Protein 7XZQ (pdb70)

Structure (mmCIF, N/CA/C/O backbone):
data_7XZQ
#
_entry.id   7XZQ
#
_cell.length_a   53.290
_cell.length_b   152.840
_cell.length_c   98.960
_cell.angle_alpha   90.00
_cell.angle_beta   90.00
_cell.angle_gamma   90.00
#
_symmetry.space_group_name_H-M   'C 2 2 21'
#
loop_
_entity.id
_entity.type
_entity.pdbx_description
1 polymer 'TRAF2 and NCK-interacting protein kinase'
2 polymer 'thiopeptide TP1'
3 non-polymer 1,4-BUTANEDIOL
4 water water
#
loop_
_atom_site.group_PDB
_atom_site.id
_atom_site.type_symbol
_atom_site.label_atom_id
_atom_site.label_alt_id
_atom_site.label_comp_id
_atom_site.label_asym_id
_atom_site.label_entity_id
_atom_site.label_seq_id
_atom_site.pdbx_PDB_ins_code
_atom_site.Cartn_x
_atom_site.Cartn_y
_atom_site.Cartn_z
_atom_site.occupancy
_atom_site.B_iso_or_equiv
_atom_site.auth_seq_id
_atom_site.auth_comp_id
_atom_site.auth_asym_id
_atom_site.auth_atom_id
_atom_site.pdbx_PDB_model_num
ATOM 1 N N . ASP A 1 3 ? 4.628 36.745 3.321 1.00 74.75 11 ASP A N 1
ATOM 2 C CA . ASP A 1 3 ? 3.851 36.507 2.109 1.00 78.10 11 ASP A CA 1
ATOM 3 C C . ASP A 1 3 ? 3.905 35.036 1.660 1.00 73.53 11 ASP A C 1
ATOM 4 O O . ASP A 1 3 ? 4.749 34.655 0.847 1.00 73.72 11 ASP A O 1
ATOM 6 N N . GLU A 1 4 ? 2.988 34.222 2.177 1.00 79.98 12 GLU A N 1
ATOM 7 C CA . GLU A 1 4 ? 2.966 32.786 1.911 1.00 73.20 12 GLU A CA 1
ATOM 8 C C . GLU A 1 4 ? 2.152 32.471 0.662 1.00 71.85 12 GLU A C 1
ATOM 9 O O . GLU A 1 4 ? 1.036 32.974 0.497 1.00 72.98 12 GLU A O 1
ATOM 15 N N . ILE A 1 5 ? 2.697 31.597 -0.190 1.00 59.28 13 ILE A N 1
ATOM 16 C CA . ILE A 1 5 ? 2.006 31.214 -1.411 1.00 56.02 13 ILE A CA 1
ATOM 17 C C . ILE A 1 5 ? 0.681 30.511 -1.089 1.00 54.93 13 ILE A C 1
ATOM 18 O O . ILE A 1 5 ? 0.541 29.840 -0.059 1.00 55.33 13 ILE A O 1
ATOM 23 N N . ASP A 1 6 ? -0.313 30.710 -1.964 1.00 52.27 14 ASP A N 1
ATOM 24 C CA . ASP A 1 6 ? -1.647 30.098 -1.869 1.00 48.65 14 ASP A CA 1
ATOM 25 C C . ASP A 1 6 ? -1.827 29.281 -3.142 1.00 48.56 14 ASP A C 1
ATOM 26 O O . ASP A 1 6 ? -2.128 29.837 -4.202 1.00 47.76 14 ASP A O 1
ATOM 31 N N . LEU A 1 7 ? -1.656 27.963 -3.029 1.00 48.07 15 LEU A N 1
ATOM 32 C CA . LEU A 1 7 ? -1.666 27.097 -4.202 1.00 47.83 15 LEU A CA 1
ATOM 33 C C . LEU A 1 7 ? -2.944 27.226 -5.018 1.00 47.41 15 LEU A C 1
ATOM 34 O O . LEU A 1 7 ? -2.917 26.959 -6.224 1.00 45.76 15 LEU A O 1
ATOM 39 N N . SER A 1 8 ? -4.049 27.654 -4.399 1.00 48.21 16 SER A N 1
ATOM 40 C CA . SER A 1 8 ? -5.323 27.745 -5.112 1.00 48.56 16 SER A CA 1
ATOM 41 C C . SER A 1 8 ? -5.327 28.860 -6.148 1.00 50.64 16 SER A C 1
ATOM 42 O O . SER A 1 8 ? -6.167 28.846 -7.056 1.00 48.22 16 SER A O 1
ATOM 45 N N . ALA A 1 9 ? -4.432 29.837 -6.018 1.00 47.91 17 ALA A N 1
ATOM 46 C CA . ALA A 1 9 ? -4.391 30.954 -6.949 1.00 47.60 17 ALA A CA 1
ATOM 47 C C . ALA A 1 9 ? -3.498 30.687 -8.153 1.00 48.44 17 ALA A C 1
ATOM 48 O O . ALA A 1 9 ? -3.417 31.534 -9.046 1.00 48.98 17 ALA A O 1
ATOM 50 N N . LEU A 1 10 ? -2.826 29.543 -8.209 1.00 45.68 18 LEU A N 1
ATOM 51 C CA . LEU A 1 10 ? -1.963 29.274 -9.346 1.00 45.43 18 LEU A CA 1
ATOM 52 C C . LEU A 1 10 ? -2.791 28.886 -10.561 1.00 47.88 18 LEU A C 1
ATOM 53 O O . LEU A 1 10 ? -3.834 28.239 -10.452 1.00 48.80 18 LEU A O 1
ATOM 58 N N . ARG A 1 11 ? -2.308 29.279 -11.729 1.00 47.82 19 ARG A N 1
ATOM 59 C CA . ARG A 1 11 ? -3.056 29.131 -12.964 1.00 49.35 19 ARG A CA 1
ATOM 60 C C . ARG A 1 11 ? -2.449 28.040 -13.835 1.00 49.84 19 ARG A C 1
ATOM 61 O O . ARG A 1 11 ? -1.336 27.569 -13.595 1.00 43.33 19 ARG A O 1
ATOM 69 N N . ASP A 1 12 ? -3.223 27.624 -14.838 1.00 48.56 20 ASP A N 1
ATOM 70 C CA . ASP A 1 12 ? -2.706 26.726 -15.859 1.00 50.36 20 ASP A CA 1
ATOM 71 C C . ASP A 1 12 ? -1.625 27.438 -16.672 1.00 50.85 20 ASP A C 1
ATOM 72 O O . ASP A 1 12 ? -1.739 28.639 -16.942 1.00 51.34 20 ASP A O 1
ATOM 77 N N . PRO A 1 13 ? -0.565 26.744 -17.065 1.00 51.69 21 PRO A N 1
ATOM 78 C CA . PRO A 1 13 ? 0.506 27.405 -17.822 1.00 54.60 21 PRO A CA 1
ATOM 79 C C . PRO A 1 13 ? 0.272 27.406 -19.320 1.00 57.71 21 PRO A C 1
ATOM 80 O O . PRO A 1 13 ? 1.226 27.591 -20.083 1.00 62.50 21 PRO A O 1
ATOM 84 N N . ALA A 1 14 ? -0.980 27.193 -19.734 1.00 55.97 22 ALA A N 1
ATOM 85 C CA . ALA A 1 14 ? -1.381 26.976 -21.123 1.00 61.42 22 ALA A CA 1
ATOM 86 C C . ALA A 1 14 ? -0.465 27.673 -22.119 1.00 67.24 22 ALA A C 1
ATOM 87 O O . ALA A 1 14 ? 0.333 27.014 -22.800 1.00 72.61 22 ALA A O 1
ATOM 89 N N . GLY A 1 15 ? -0.516 29.002 -22.165 1.00 66.26 23 GLY A N 1
ATOM 90 C CA . GLY A 1 15 ? 0.256 29.723 -23.161 1.00 68.65 23 GLY A CA 1
ATOM 91 C C . GLY A 1 15 ? 1.559 30.410 -22.779 1.00 68.22 23 GLY A C 1
ATOM 92 O O . GLY A 1 15 ? 1.959 31.367 -23.446 1.00 66.85 23 GLY A O 1
ATOM 93 N N . ILE A 1 16 ? 2.260 29.938 -21.748 1.00 62.37 24 ILE A N 1
ATOM 94 C CA . ILE A 1 16 ? 3.353 30.688 -21.145 1.00 61.22 24 ILE A CA 1
ATOM 95 C C . ILE A 1 16 ? 4.679 29.945 -21.255 1.00 62.64 24 ILE A C 1
ATOM 96 O O . ILE A 1 16 ? 5.702 30.530 -21.627 1.00 62.80 24 ILE A O 1
ATOM 101 N N . PHE A 1 17 ? 4.682 28.652 -20.947 1.00 60.53 25 PHE A N 1
ATOM 102 C CA . PHE A 1 17 ? 5.862 27.822 -21.112 1.00 58.42 25 PHE A CA 1
ATOM 103 C C . PHE A 1 17 ? 5.490 26.584 -21.914 1.00 57.70 25 PHE A C 1
ATOM 104 O O . PHE A 1 17 ? 4.330 26.173 -21.946 1.00 62.09 25 PHE A O 1
ATOM 112 N N . GLU A 1 18 ? 6.493 26.004 -22.578 1.00 58.39 26 GLU A N 1
ATOM 113 C CA . GLU A 1 18 ? 6.377 24.723 -23.261 1.00 56.37 26 GLU A CA 1
ATOM 114 C C . GLU A 1 18 ? 7.560 23.847 -22.867 1.00 56.92 26 GLU A C 1
ATOM 115 O O . GLU A 1 18 ? 8.682 24.332 -22.687 1.00 51.00 26 GLU A O 1
ATOM 121 N N . LEU A 1 19 ? 7.298 22.556 -22.718 1.00 55.86 27 LEU A N 1
ATOM 122 C CA . LEU A 1 19 ? 8.354 21.613 -22.407 1.00 48.79 27 LEU A CA 1
ATOM 123 C C . LEU A 1 19 ? 9.133 21.292 -23.674 1.00 49.94 27 LEU A C 1
ATOM 124 O O . LEU A 1 19 ? 8.599 21.368 -24.785 1.00 51.77 27 LEU A O 1
ATOM 129 N N . VAL A 1 20 ? 10.408 20.938 -23.499 1.00 46.00 28 VAL A N 1
ATOM 130 C CA . VAL A 1 20 ? 11.319 20.751 -24.627 1.00 48.14 28 VAL A CA 1
ATOM 131 C C . VAL A 1 20 ? 11.978 19.373 -24.579 1.00 51.95 28 VAL A C 1
ATOM 132 O O . VAL A 1 20 ? 11.941 18.634 -25.571 1.00 55.50 28 VAL A O 1
ATOM 136 N N . GLU A 1 21 ? 12.597 19.015 -23.446 1.00 47.89 29 GLU A N 1
ATOM 137 C CA . GLU A 1 21 ? 13.064 17.645 -23.247 1.00 49.46 29 GLU A CA 1
ATOM 138 C C . GLU A 1 21 ? 13.102 17.320 -21.755 1.00 46.36 29 GLU A C 1
ATOM 139 O O . GLU A 1 21 ? 13.231 18.211 -20.908 1.00 43.84 29 GLU A O 1
ATOM 145 N N . LEU A 1 22 ? 12.968 16.030 -21.448 1.00 45.71 30 LEU A N 1
ATOM 146 C CA . LEU A 1 22 ? 13.015 15.545 -20.074 1.00 46.28 30 LEU A CA 1
ATOM 147 C C . LEU A 1 22 ? 14.463 15.322 -19.658 1.00 48.64 30 LEU A C 1
ATOM 148 O O . LEU A 1 22 ? 15.215 14.643 -20.362 1.00 51.43 30 LEU A O 1
ATOM 153 N N . VAL A 1 23 ? 14.858 15.898 -18.517 1.00 48.70 31 VAL A N 1
ATOM 154 C CA . VAL A 1 23 ? 16.273 15.968 -18.145 1.00 48.92 31 VAL A CA 1
ATOM 155 C C . VAL A 1 23 ? 16.542 15.369 -16.767 1.00 50.94 31 VAL A C 1
ATOM 156 O O . VAL A 1 23 ? 17.704 15.243 -16.355 1.00 57.24 31 VAL A O 1
ATOM 160 N N . GLY A 1 24 ? 15.491 14.990 -16.045 1.00 51.87 32 GLY A N 1
ATOM 161 C CA . GLY A 1 24 ? 15.670 14.376 -14.740 1.00 56.89 32 GLY A CA 1
ATOM 162 C C . GLY A 1 24 ? 14.414 13.698 -14.240 1.00 60.60 32 GLY A C 1
ATOM 163 O O . GLY A 1 24 ? 13.292 14.034 -14.639 1.00 56.49 32 GLY A O 1
ATOM 164 N N . ASN A 1 25 ? 14.614 12.739 -13.339 1.00 67.47 33 ASN A N 1
ATOM 165 C CA . ASN A 1 25 ? 13.513 11.929 -12.839 1.00 69.16 33 ASN A CA 1
ATOM 166 C C . ASN A 1 25 ? 13.933 11.257 -11.539 1.00 70.69 33 ASN A C 1
ATOM 167 O O . ASN A 1 25 ? 15.037 10.718 -11.441 1.00 75.50 33 ASN A O 1
ATOM 172 N N . GLY A 1 26 ? 13.039 11.287 -10.555 1.00 72.57 34 GLY A N 1
ATOM 173 C CA . GLY A 1 26 ? 13.258 10.669 -9.262 1.00 72.14 34 GLY A CA 1
ATOM 174 C C . GLY A 1 26 ? 11.937 10.539 -8.536 1.00 72.90 34 GLY A C 1
ATOM 175 O O . GLY A 1 26 ? 10.878 10.886 -9.062 1.00 71.32 34 GLY A O 1
ATOM 176 N N . THR A 1 27 ? 12.006 10.036 -7.301 1.00 73.61 35 THR A N 1
ATOM 177 C CA . THR A 1 27 ? 10.788 9.850 -6.516 1.00 75.42 35 THR A CA 1
ATOM 178 C C . THR A 1 27 ? 10.061 11.167 -6.216 1.00 73.19 35 THR A C 1
ATOM 179 O O . THR A 1 27 ? 8.933 11.132 -5.710 1.00 78.98 35 THR A O 1
ATOM 183 N N . TYR A 1 28 ? 10.657 12.313 -6.542 1.00 68.68 36 TYR A N 1
ATOM 184 C CA . TYR A 1 28 ? 10.043 13.624 -6.343 1.00 69.56 36 TYR A CA 1
ATOM 185 C C . TYR A 1 28 ? 9.130 14.040 -7.491 1.00 66.08 36 TYR A C 1
ATOM 186 O O . TYR A 1 28 ? 8.173 14.793 -7.273 1.00 63.13 36 TYR A O 1
ATOM 195 N N . GLY A 1 29 ? 9.425 13.595 -8.701 1.00 68.45 37 GLY A N 1
ATOM 196 C CA . GLY A 1 29 ? 8.755 14.038 -9.909 1.00 64.03 37 GLY A CA 1
ATOM 197 C C . GLY A 1 29 ? 9.726 14.047 -11.083 1.00 62.13 37 GLY A C 1
ATOM 198 O O . GLY A 1 29 ? 10.669 13.264 -11.127 1.00 61.91 37 GLY A O 1
ATOM 199 N N . GLN A 1 30 ? 9.466 14.941 -12.029 1.00 56.70 38 GLN A N 1
ATOM 200 C CA . GLN A 1 30 ? 10.284 15.088 -13.221 1.00 53.14 38 GLN A CA 1
ATOM 201 C C . GLN A 1 30 ? 10.842 16.500 -13.276 1.00 50.56 38 GLN A C 1
ATOM 202 O O . GLN A 1 30 ? 10.283 17.427 -12.681 1.00 43.71 38 GLN A O 1
ATOM 208 N N . VAL A 1 31 ? 11.971 16.647 -13.973 1.00 51.23 39 VAL A N 1
ATOM 209 C CA . VAL A 1 31 ? 12.525 17.949 -14.333 1.00 45.10 39 VAL A CA 1
ATOM 210 C C . VAL A 1 31 ? 12.639 18.002 -15.848 1.00 43.85 39 VAL A C 1
ATOM 211 O O . VAL A 1 31 ? 13.125 17.051 -16.471 1.00 46.75 39 VAL A O 1
ATOM 215 N N . TYR A 1 32 ? 12.193 19.113 -16.434 1.00 40.65 40 TYR A N 1
ATOM 216 C CA . TYR A 1 32 ? 12.201 19.324 -17.873 1.00 42.69 40 TYR A CA 1
ATOM 217 C C . TYR A 1 32 ? 13.021 20.554 -18.230 1.00 41.32 40 TYR A C 1
ATOM 218 O O . TYR A 1 32 ? 13.097 21.510 -17.460 1.00 36.75 40 TYR A O 1
ATOM 227 N N . LYS A 1 33 ? 13.615 20.519 -19.420 1.00 43.68 41 LYS A N 1
ATOM 228 C CA . LYS A 1 33 ? 14.071 21.732 -20.082 1.00 41.28 41 LYS A CA 1
ATOM 229 C C . LYS A 1 33 ? 12.872 22.401 -20.742 1.00 42.76 41 LYS A C 1
ATOM 230 O O . LYS A 1 33 ? 12.124 21.759 -21.486 1.00 41.76 41 LYS A O 1
ATOM 236 N N . GLY A 1 34 ? 12.676 23.685 -20.470 1.00 39.78 42 GLY A N 1
ATOM 237 C CA . GLY A 1 34 ? 11.550 24.393 -21.035 1.00 43.74 42 GLY A CA 1
ATOM 238 C C . GLY A 1 34 ? 11.961 25.748 -21.572 1.00 45.13 42 GLY A C 1
ATOM 239 O O . GLY A 1 34 ? 13.008 26.293 -21.221 1.00 42.64 42 GLY A O 1
ATOM 240 N N . ARG A 1 35 ? 11.104 26.285 -22.434 1.00 45.31 43 ARG A N 1
ATOM 241 C CA . ARG A 1 35 ? 11.286 27.614 -22.994 1.00 50.49 43 ARG A CA 1
ATOM 242 C C . ARG A 1 35 ? 9.997 28.413 -22.858 1.00 51.52 43 ARG A C 1
ATOM 243 O O . ARG A 1 35 ? 8.903 27.893 -23.096 1.00 52.14 43 ARG A O 1
ATOM 251 N N . HIS A 1 36 ? 10.133 29.676 -22.468 1.00 52.68 44 HIS A N 1
ATOM 252 C CA . HIS A 1 36 ? 9.006 30.591 -22.518 1.00 55.00 44 HIS A CA 1
ATOM 253 C C . HIS A 1 36 ? 8.548 30.757 -23.960 1.00 56.29 44 HIS A C 1
ATOM 254 O O . HIS A 1 36 ? 9.346 31.095 -24.838 1.00 52.65 44 HIS A O 1
ATOM 261 N N . VAL A 1 37 ? 7.261 30.509 -24.210 1.00 60.38 45 VAL A N 1
ATOM 262 C CA . VAL A 1 37 ? 6.783 30.495 -25.585 1.00 59.18 45 VAL A CA 1
ATOM 263 C C . VAL A 1 37 ? 6.820 31.881 -26.206 1.00 58.44 45 VAL A C 1
ATOM 264 O O . VAL A 1 37 ? 6.889 31.997 -27.432 1.00 59.46 45 VAL A O 1
ATOM 268 N N . LYS A 1 38 ? 6.793 32.943 -25.406 1.00 63.43 46 LYS A N 1
ATOM 269 C CA . LYS A 1 38 ? 6.742 34.282 -25.989 1.00 65.50 46 LYS A CA 1
ATOM 270 C C . LYS A 1 38 ? 8.129 34.875 -26.198 1.00 64.44 46 LYS A C 1
ATOM 271 O O . LYS A 1 38 ? 8.369 35.548 -27.203 1.00 63.37 46 LYS A O 1
ATOM 277 N N . THR A 1 39 ? 9.051 34.630 -25.271 1.00 60.74 47 THR A N 1
ATOM 278 C CA . THR A 1 39 ? 10.386 35.208 -25.327 1.00 58.97 47 THR A CA 1
ATOM 279 C C . THR A 1 39 ? 11.451 34.226 -25.772 1.00 55.69 47 THR A C 1
ATOM 280 O O . THR A 1 39 ? 12.519 34.655 -26.215 1.00 55.63 47 THR A O 1
ATOM 284 N N . GLY A 1 40 ? 11.202 32.929 -25.631 1.00 54.26 48 GLY A N 1
ATOM 285 C CA . GLY A 1 40 ? 12.191 31.928 -25.951 1.00 52.26 48 GLY A CA 1
ATOM 286 C C . GLY A 1 40 ? 13.207 31.635 -24.865 1.00 51.78 48 GLY A C 1
ATOM 287 O O . GLY A 1 40 ? 14.104 30.818 -25.094 1.00 50.01 48 GLY A O 1
ATOM 288 N N . GLN A 1 41 ? 13.095 32.248 -23.688 1.00 50.66 49 GLN A N 1
ATOM 289 C CA . GLN A 1 41 ? 14.118 32.063 -22.672 1.00 47.33 49 GLN A CA 1
ATOM 290 C C . GLN A 1 41 ? 14.002 30.695 -22.005 1.00 46.99 49 GLN A C 1
ATOM 291 O O . GLN A 1 41 ? 12.921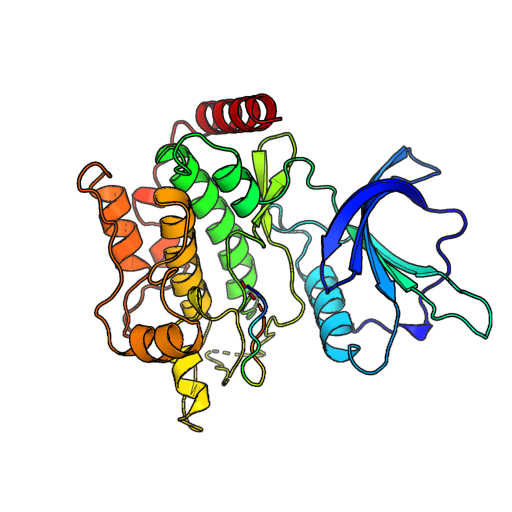 30.107 -21.881 1.00 46.45 49 GLN A O 1
ATOM 297 N N . LEU A 1 42 ? 15.150 30.209 -21.563 1.00 45.77 50 LEU A N 1
ATOM 298 C CA . LEU A 1 42 ? 15.349 28.840 -21.129 1.00 43.02 50 LEU A CA 1
ATOM 299 C C . LEU A 1 42 ? 15.042 28.703 -19.644 1.00 40.89 50 LEU A C 1
ATOM 300 O O . LEU A 1 42 ? 15.437 29.546 -18.835 1.00 38.63 50 LEU A O 1
ATOM 305 N N . ALA A 1 43 ? 14.340 27.636 -19.284 1.00 37.63 51 ALA A N 1
ATOM 306 C CA . ALA A 1 43 ? 14.048 27.380 -17.883 1.00 39.87 51 ALA A CA 1
ATOM 307 C C . ALA A 1 43 ? 14.051 25.879 -17.623 1.00 40.35 51 ALA A C 1
ATOM 308 O O . ALA A 1 43 ? 13.772 25.073 -18.518 1.00 35.96 51 ALA A O 1
ATOM 310 N N . ALA A 1 44 ? 14.376 25.511 -16.386 1.00 35.03 52 ALA A N 1
ATOM 311 C CA . ALA A 1 44 ? 14.033 24.189 -15.895 1.00 37.27 52 ALA A CA 1
ATOM 312 C C . ALA A 1 44 ? 12.660 24.226 -15.235 1.00 37.95 52 ALA A C 1
ATOM 313 O O . ALA A 1 44 ? 12.317 25.191 -14.548 1.00 36.83 52 ALA A O 1
ATOM 315 N N . ILE A 1 45 ? 11.885 23.163 -15.432 1.00 37.01 53 ILE A N 1
ATOM 316 C CA . ILE A 1 45 ? 10.519 23.072 -14.918 1.00 36.54 53 ILE A CA 1
ATOM 317 C C . ILE A 1 45 ? 10.380 21.755 -14.169 1.00 36.17 53 ILE A C 1
ATOM 318 O O . ILE A 1 45 ? 10.409 20.679 -14.781 1.00 37.77 53 ILE A O 1
ATOM 323 N N . LYS A 1 46 ? 10.223 21.836 -12.852 1.00 33.65 54 LYS A N 1
ATOM 324 C CA . LYS A 1 46 ? 10.008 20.664 -12.018 1.00 38.19 54 LYS A CA 1
ATOM 325 C C . LYS A 1 46 ? 8.510 20.392 -11.888 1.00 41.78 54 LYS A C 1
ATOM 326 O O . LYS A 1 46 ? 7.742 21.285 -11.514 1.00 40.60 54 LYS A O 1
ATOM 332 N N . VAL A 1 47 ? 8.099 19.163 -12.201 1.00 41.07 55 VAL A N 1
ATOM 333 C CA . VAL A 1 47 ? 6.690 18.781 -12.284 1.00 44.52 55 VAL A CA 1
ATOM 334 C C . VAL A 1 47 ? 6.408 17.737 -11.215 1.00 45.56 55 VAL A C 1
ATOM 335 O O . VAL A 1 47 ? 6.996 16.649 -11.238 1.00 48.46 55 VAL A O 1
ATOM 339 N N . MET A 1 48 ? 5.505 18.061 -10.290 1.00 43.16 56 MET A N 1
ATOM 340 C CA . MET A 1 48 ? 5.032 17.133 -9.266 1.00 48.94 56 MET A CA 1
ATOM 341 C C . MET A 1 48 ? 3.509 17.150 -9.234 1.00 45.53 56 MET A C 1
ATOM 342 O O . MET A 1 48 ? 2.902 18.205 -9.410 1.00 42.66 56 MET A O 1
ATOM 347 N N . ASP A 1 49 ? 2.872 16.002 -9.020 1.00 47.72 57 ASP A N 1
ATOM 348 C CA . ASP A 1 49 ? 1.424 16.110 -8.912 1.00 51.94 57 ASP A CA 1
ATOM 349 C C . ASP A 1 49 ? 1.039 16.528 -7.502 1.00 48.78 57 ASP A C 1
ATOM 350 O O . ASP A 1 49 ? 1.750 16.257 -6.531 1.00 46.93 57 ASP A O 1
ATOM 355 N N . VAL A 1 50 ? -0.090 17.230 -7.410 1.00 48.52 58 VAL A N 1
ATOM 356 C CA . VAL A 1 50 ? -0.494 17.893 -6.176 1.00 47.78 58 VAL A CA 1
ATOM 357 C C . VAL A 1 50 ? -1.107 16.878 -5.222 1.00 44.82 58 VAL A C 1
ATOM 358 O O . VAL A 1 50 ? -1.769 15.914 -5.635 1.00 44.66 58 VAL A O 1
ATOM 362 N N . THR A 1 51 ? -0.860 17.080 -3.931 1.00 43.66 59 THR A N 1
ATOM 363 C CA . THR A 1 51 ? -1.438 16.238 -2.897 1.00 44.64 59 THR A CA 1
ATOM 364 C C . THR A 1 51 ? -1.312 16.975 -1.571 1.00 46.48 59 THR A C 1
ATOM 365 O O . THR A 1 51 ? -0.281 17.602 -1.297 1.00 44.72 59 THR A O 1
ATOM 369 N N . GLY A 1 52 ? -2.380 16.926 -0.767 1.00 43.00 60 GLY A N 1
ATOM 370 C CA . GLY A 1 52 ? -2.298 17.458 0.581 1.00 46.45 60 GLY A CA 1
ATOM 371 C C . GLY A 1 52 ? -1.140 16.875 1.374 1.00 48.67 60 GLY A C 1
ATOM 372 O O . GLY A 1 52 ? -0.598 17.530 2.263 1.00 47.46 60 GLY A O 1
ATOM 373 N N . ASP A 1 53 ? -0.728 15.652 1.042 1.00 48.35 61 ASP A N 1
ATOM 374 C CA . ASP A 1 53 ? 0.248 14.939 1.853 1.00 48.45 61 ASP A CA 1
ATOM 375 C C . ASP A 1 53 ? 1.651 15.532 1.729 1.00 50.87 61 ASP A C 1
ATOM 376 O O . ASP A 1 53 ? 2.452 15.411 2.660 1.00 53.74 61 ASP A O 1
ATOM 381 N N . GLU A 1 54 ? 1.972 16.167 0.602 1.00 49.61 62 GLU A N 1
ATOM 382 C CA . GLU A 1 54 ? 3.263 16.824 0.411 1.00 50.68 62 GLU A CA 1
ATOM 383 C C . GLU A 1 54 ? 3.136 18.342 0.426 1.00 51.24 62 GLU A C 1
ATOM 384 O O . GLU A 1 54 ? 4.012 19.043 -0.098 1.00 46.86 62 GLU A O 1
ATOM 390 N N . GLU A 1 55 ? 2.066 18.866 1.027 1.00 47.06 63 GLU A N 1
ATOM 391 C CA . GLU A 1 55 ? 1.771 20.290 0.890 1.00 47.44 63 GLU A CA 1
ATOM 392 C C . GLU A 1 55 ? 2.745 21.160 1.680 1.00 47.87 63 GLU A C 1
ATOM 393 O O . GLU A 1 55 ? 3.160 22.219 1.195 1.00 44.93 63 GLU A O 1
ATOM 399 N N . GLU A 1 56 ? 3.096 20.754 2.907 1.00 46.43 64 GLU A N 1
ATOM 400 C CA . GLU A 1 56 ? 3.955 21.591 3.746 1.00 47.56 64 GLU A CA 1
ATOM 401 C C . GLU A 1 56 ? 5.325 21.808 3.123 1.00 48.93 64 GLU A C 1
ATOM 402 O O . GLU A 1 56 ? 5.858 22.923 3.160 1.00 49.09 64 GLU A O 1
ATOM 408 N N . GLU A 1 57 ? 5.926 20.759 2.558 1.00 46.59 65 GLU A N 1
ATOM 409 C CA . GLU A 1 57 ? 7.248 20.936 1.970 1.00 49.13 65 GLU A CA 1
ATOM 410 C C . GLU A 1 57 ? 7.178 21.796 0.714 1.00 46.30 65 GLU A C 1
ATOM 411 O O . GLU A 1 57 ? 8.086 22.594 0.449 1.00 40.93 65 GLU A O 1
ATOM 417 N N . ILE A 1 58 ? 6.114 21.634 -0.076 1.00 46.84 66 ILE A N 1
ATOM 418 C CA . ILE A 1 58 ? 5.941 22.431 -1.291 1.00 43.61 66 ILE A CA 1
ATOM 419 C C . ILE A 1 58 ? 5.915 23.914 -0.952 1.00 42.96 66 ILE A C 1
ATOM 420 O O . ILE A 1 58 ? 6.606 24.723 -1.577 1.00 41.41 66 ILE A O 1
ATOM 425 N N . LYS A 1 59 ? 5.102 24.293 0.037 1.00 42.40 67 LYS A N 1
ATOM 426 C CA . LYS A 1 59 ? 4.981 25.702 0.384 1.00 44.49 67 LYS A CA 1
ATOM 427 C C . LYS A 1 59 ? 6.296 26.246 0.925 1.00 44.46 67 LYS A C 1
ATOM 428 O O . LYS A 1 59 ? 6.677 27.380 0.620 1.00 41.37 67 LYS A O 1
ATOM 434 N N . GLN A 1 60 ? 6.995 25.453 1.739 1.00 43.33 68 GLN A N 1
ATOM 435 C CA . GLN A 1 60 ? 8.279 25.890 2.262 1.00 42.53 68 GLN A CA 1
ATOM 436 C C . GLN A 1 60 ? 9.283 26.093 1.132 1.00 42.33 68 GLN A C 1
ATOM 437 O O . GLN A 1 60 ? 10.044 27.070 1.138 1.00 39.56 68 GLN A O 1
ATOM 443 N N . GLU A 1 61 ? 9.272 25.212 0.127 1.00 41.38 69 GLU A N 1
ATOM 444 C CA . GLU A 1 61 ? 10.171 25.417 -1.005 1.00 42.35 69 GLU A CA 1
ATOM 445 C C . GLU A 1 61 ? 9.878 26.745 -1.690 1.00 40.48 69 GLU A C 1
ATOM 446 O O . GLU A 1 61 ? 10.781 27.559 -1.903 1.00 38.01 69 GLU A O 1
ATOM 452 N N . ILE A 1 62 ? 8.610 26.989 -2.021 1.00 39.44 70 ILE A N 1
ATOM 453 C CA . ILE A 1 62 ? 8.253 28.196 -2.759 1.00 40.89 70 ILE A CA 1
ATOM 454 C C . ILE A 1 62 ? 8.481 29.441 -1.911 1.00 38.74 70 ILE A C 1
ATOM 455 O O . ILE A 1 62 ? 9.020 30.441 -2.402 1.00 39.14 70 ILE A O 1
ATOM 460 N N . ASN A 1 63 ? 8.084 29.412 -0.631 1.00 34.33 71 ASN A N 1
ATOM 461 C CA . ASN A 1 63 ? 8.282 30.589 0.215 1.00 35.90 71 ASN A CA 1
ATOM 462 C C . ASN A 1 63 ? 9.772 30.906 0.400 1.00 41.80 71 ASN A C 1
ATOM 463 O O . ASN A 1 63 ? 10.178 32.073 0.345 1.00 42.08 71 ASN A O 1
ATOM 468 N N . MET A 1 64 ? 10.616 29.882 0.582 1.00 42.36 72 MET A N 1
ATOM 469 C CA . MET A 1 64 ? 12.053 30.134 0.679 1.00 40.29 72 MET A CA 1
ATOM 470 C C . MET A 1 64 ? 12.610 30.683 -0.629 1.00 38.13 72 MET A C 1
ATOM 471 O O . MET A 1 64 ? 13.423 31.614 -0.619 1.00 35.52 72 MET A O 1
ATOM 476 N N . LEU A 1 65 ? 12.190 30.126 -1.765 1.00 35.18 73 LEU A N 1
ATOM 477 C CA . LEU A 1 65 ? 12.738 30.583 -3.037 1.00 35.56 73 LEU A CA 1
ATOM 478 C C . LEU A 1 65 ? 12.367 32.035 -3.309 1.00 39.50 73 LEU A C 1
ATOM 479 O O . LEU A 1 65 ? 13.223 32.833 -3.717 1.00 35.31 73 LEU A O 1
ATOM 484 N N . LYS A 1 66 ? 11.088 32.395 -3.089 1.00 36.95 74 LYS A N 1
ATOM 485 C CA . LYS A 1 66 ? 10.643 33.766 -3.327 1.00 39.82 74 LYS A CA 1
ATOM 486 C C . LYS A 1 66 ? 11.455 34.758 -2.514 1.00 36.54 74 LYS A C 1
ATOM 487 O O . LYS A 1 66 ? 11.731 35.866 -2.975 1.00 38.18 74 LYS A O 1
ATOM 493 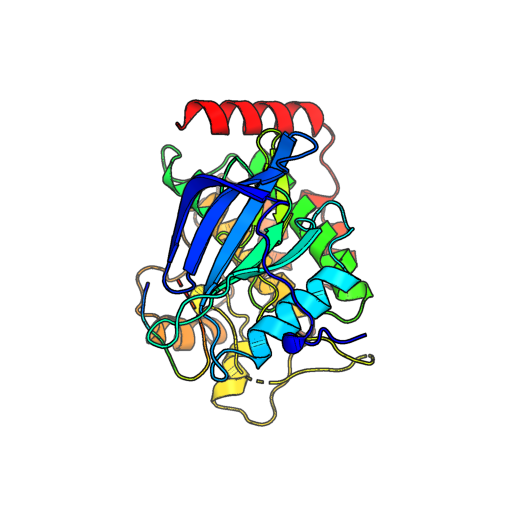N N . LYS A 1 67 ? 11.812 34.398 -1.286 1.00 39.13 75 LYS A N 1
ATOM 494 C CA . LYS A 1 67 ? 12.553 35.330 -0.446 1.00 40.02 75 LYS A CA 1
ATOM 495 C C . LYS A 1 67 ? 14.041 35.397 -0.807 1.00 39.78 75 LYS A C 1
ATOM 496 O O . LYS A 1 67 ? 14.650 36.467 -0.721 1.00 38.14 75 LYS A O 1
ATOM 502 N N . TYR A 1 68 ? 14.663 34.285 -1.204 1.00 36.94 76 TYR A N 1
ATOM 503 C CA . TYR A 1 68 ? 16.115 34.250 -1.191 1.00 37.52 76 TYR A CA 1
ATOM 504 C C . TYR A 1 68 ? 16.770 33.874 -2.508 1.00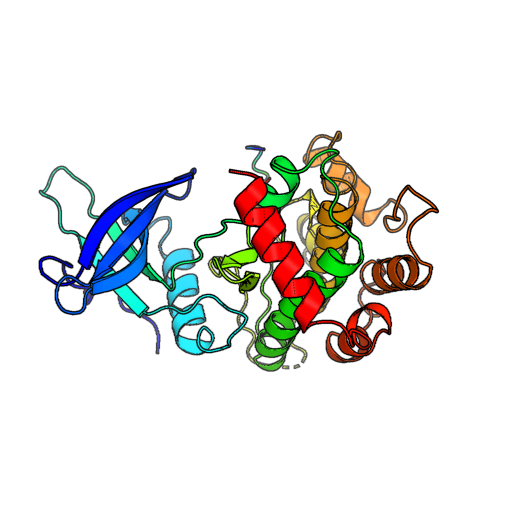 39.91 76 TYR A C 1
ATOM 505 O O . TYR A 1 68 ? 17.999 34.015 -2.621 1.00 37.94 76 TYR A O 1
ATOM 514 N N . SER A 1 69 ? 16.012 33.441 -3.512 1.00 34.01 77 SER A N 1
ATOM 515 C CA . SER A 1 69 ? 16.667 32.860 -4.673 1.00 34.39 77 SER A CA 1
ATOM 516 C C . SER A 1 69 ? 17.291 33.903 -5.587 1.00 35.19 77 SER A C 1
ATOM 517 O O . SER A 1 69 ? 17.902 33.525 -6.592 1.00 37.17 77 SER A O 1
ATOM 520 N N . HIS A 1 70 ? 17.192 35.191 -5.257 1.00 31.77 78 HIS A N 1
ATOM 521 C CA . HIS A 1 70 ? 17.840 36.199 -6.080 1.00 35.59 78 HIS A CA 1
ATOM 522 C C . HIS A 1 70 ? 19.359 36.209 -5.911 1.00 34.26 78 HIS A C 1
ATOM 523 O O . HIS A 1 70 ? 20.046 36.820 -6.731 1.00 37.46 78 HIS A O 1
ATOM 530 N N . HIS A 1 71 ? 19.902 35.553 -4.888 1.00 35.53 79 HIS A N 1
ATOM 531 C CA . HIS A 1 71 ? 21.355 35.433 -4.777 1.00 39.40 79 HIS A CA 1
ATOM 532 C C . HIS A 1 71 ? 21.923 34.621 -5.939 1.00 33.49 79 HIS A C 1
ATOM 533 O O . HIS A 1 71 ? 21.334 33.626 -6.382 1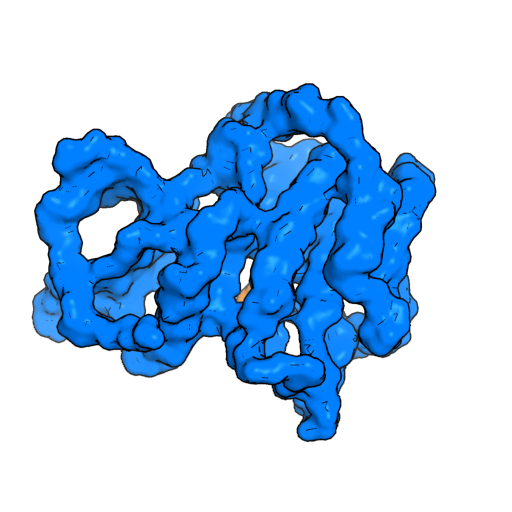.00 30.93 79 HIS A O 1
ATOM 540 N N . ARG A 1 72 ? 23.089 35.054 -6.424 1.00 36.28 80 ARG A N 1
ATOM 541 C CA . ARG A 1 72 ? 23.724 34.406 -7.572 1.00 38.16 80 ARG A CA 1
ATOM 542 C C . ARG A 1 72 ? 24.202 32.973 -7.294 1.00 34.90 80 ARG A C 1
ATOM 543 O O . ARG A 1 72 ? 24.427 32.221 -8.248 1.00 34.90 80 ARG A O 1
ATOM 551 N N . ASN A 1 73 ? 24.348 32.549 -6.038 1.00 31.69 81 ASN A N 1
ATOM 552 C CA . ASN A 1 73 ? 24.671 31.147 -5.782 1.00 33.45 81 ASN A CA 1
ATOM 553 C C . ASN A 1 73 ? 23.440 30.298 -5.397 1.00 33.30 81 ASN A C 1
ATOM 554 O O . ASN A 1 73 ? 23.594 29.197 -4.850 1.00 31.34 81 ASN A O 1
ATOM 559 N N . ILE A 1 74 ? 22.233 30.768 -5.702 1.00 32.09 82 ILE A N 1
ATOM 560 C CA . ILE A 1 74 ? 21.015 29.981 -5.541 1.00 33.33 82 ILE A CA 1
ATOM 561 C C . ILE A 1 74 ? 20.256 30.007 -6.858 1.00 34.92 82 ILE A C 1
ATOM 562 O O . ILE A 1 74 ? 20.037 31.082 -7.420 1.00 34.08 82 ILE A O 1
ATOM 567 N N . ALA A 1 75 ? 19.860 28.834 -7.358 1.00 30.63 83 ALA A N 1
ATOM 568 C CA . ALA A 1 75 ? 19.121 28.803 -8.615 1.00 32.59 83 ALA A CA 1
ATOM 569 C C . ALA A 1 75 ? 17.840 29.623 -8.484 1.00 33.36 83 ALA A C 1
ATOM 570 O O . ALA A 1 75 ? 17.090 29.465 -7.521 1.00 31.60 83 ALA A O 1
ATOM 572 N N . THR A 1 76 ? 17.591 30.500 -9.452 1.00 32.30 84 THR A N 1
ATOM 573 C CA . THR A 1 76 ? 16.534 31.492 -9.306 1.00 35.52 84 THR A CA 1
ATOM 574 C C . THR A 1 76 ? 15.160 30.897 -9.592 1.00 35.92 84 THR A C 1
ATOM 575 O O . THR A 1 76 ? 14.995 30.087 -10.509 1.00 35.66 84 THR A O 1
ATOM 579 N N . TYR A 1 77 ? 14.187 31.290 -8.769 1.00 36.80 85 TYR A N 1
ATOM 580 C CA . TYR A 1 77 ? 12.780 30.929 -8.931 1.00 38.52 85 TYR A CA 1
ATOM 581 C C . TYR A 1 77 ? 12.081 31.966 -9.799 1.00 40.77 85 TYR A C 1
ATOM 582 O O . TYR A 1 77 ? 12.161 33.167 -9.526 1.00 40.88 85 TYR A O 1
ATOM 591 N N . TYR A 1 78 ? 11.397 31.503 -10.840 1.00 40.68 86 TYR A N 1
ATOM 592 C CA . TYR A 1 78 ? 10.691 32.388 -11.753 1.00 40.51 86 TYR A CA 1
ATOM 593 C C . TYR A 1 78 ? 9.182 32.434 -11.511 1.00 44.23 86 TYR A C 1
ATOM 594 O O . TYR A 1 78 ? 8.562 33.461 -11.792 1.00 50.36 86 TYR A O 1
ATOM 603 N N . GLY A 1 79 ? 8.579 31.369 -10.998 1.00 42.29 87 GLY A N 1
ATOM 604 C CA . GLY A 1 79 ? 7.141 31.318 -10.829 1.00 42.35 87 GLY A CA 1
ATOM 605 C C . GLY A 1 79 ? 6.647 29.884 -10.797 1.00 43.67 87 GLY A C 1
ATOM 606 O O . GLY A 1 79 ? 7.420 28.925 -10.878 1.00 37.52 87 GLY A O 1
ATOM 607 N N . ALA A 1 80 ? 5.329 29.755 -10.668 1.00 37.52 88 ALA A N 1
ATOM 608 C CA . ALA A 1 80 ? 4.728 28.436 -10.521 1.00 42.35 88 ALA A CA 1
ATOM 609 C C . ALA A 1 80 ? 3.377 28.409 -11.211 1.00 41.39 88 ALA A C 1
ATOM 610 O O . ALA A 1 80 ? 2.732 29.442 -11.390 1.00 36.47 88 ALA A O 1
ATOM 612 N N . PHE A 1 81 ? 2.961 27.203 -11.595 1.00 41.81 89 PHE A N 1
ATOM 613 C CA . PHE A 1 81 ? 1.676 26.959 -12.242 1.00 41.89 89 PHE A CA 1
ATOM 614 C C . PHE A 1 81 ? 1.139 25.609 -11.788 1.00 42.69 89 PHE A C 1
ATOM 615 O O . PHE A 1 81 ? 1.847 24.802 -11.178 1.00 39.90 89 PHE A O 1
ATOM 623 N N . ILE A 1 82 ? -0.129 25.361 -12.096 1.00 42.13 90 ILE A N 1
ATOM 624 C CA . ILE A 1 82 ? -0.740 24.057 -11.874 1.00 44.09 90 ILE A CA 1
ATOM 625 C C . ILE A 1 82 ? -1.452 23.660 -13.155 1.00 43.17 90 ILE A C 1
ATOM 626 O O . ILE A 1 82 ? -2.410 24.325 -13.568 1.00 42.43 90 ILE A O 1
ATOM 631 N N . LYS A 1 83 ? -0.969 22.600 -13.795 1.00 39.57 91 LYS A N 1
ATOM 632 C CA . LYS A 1 83 ? -1.618 22.075 -14.982 1.00 45.30 91 LYS A CA 1
ATOM 633 C C . LYS A 1 83 ? -2.852 21.300 -14.552 1.00 48.46 91 LYS A C 1
ATOM 634 O O . LYS A 1 83 ? -2.764 20.404 -13.707 1.00 47.00 91 LYS A O 1
ATOM 640 N N . LYS A 1 84 ? -3.999 21.658 -15.126 1.00 48.33 92 LYS A N 1
ATOM 641 C CA . LYS A 1 84 ? -5.291 21.121 -14.717 1.00 50.98 92 LYS A CA 1
ATOM 642 C C . LYS A 1 84 ? -5.655 19.912 -15.565 1.00 51.27 92 LYS A C 1
ATOM 643 O O . LYS A 1 84 ? -5.745 20.009 -16.792 1.00 53.05 92 LYS A O 1
ATOM 649 N N . ASN A 1 85 ? -5.880 18.790 -14.917 1.00 51.94 93 ASN A N 1
ATOM 650 C CA . ASN A 1 85 ? -6.179 17.558 -15.615 1.00 56.52 93 ASN A CA 1
ATOM 651 C C . ASN A 1 85 ? -7.620 17.128 -15.339 1.00 55.38 93 ASN A C 1
ATOM 652 O O . ASN A 1 85 ? -8.265 17.653 -14.426 1.00 51.99 93 ASN A O 1
ATOM 657 N N . PRO A 1 86 ? -8.178 16.227 -16.147 1.00 61.23 94 PRO A N 1
ATOM 658 C CA . PRO A 1 86 ? -9.612 15.879 -16.016 1.00 55.67 94 PRO A CA 1
ATOM 659 C C . PRO A 1 86 ? -9.901 15.078 -14.757 1.00 57.27 94 PRO A C 1
ATOM 660 O O . PRO A 1 86 ? -8.974 14.561 -14.113 1.00 56.48 94 PRO A O 1
ATOM 664 N N . PRO A 1 87 ? -11.191 14.930 -14.396 1.00 57.57 95 PRO A N 1
ATOM 665 C CA . PRO A 1 87 ? -11.560 14.451 -13.046 1.00 58.13 95 PRO A CA 1
ATOM 666 C C . PRO A 1 87 ? -10.898 13.167 -12.568 1.00 65.33 95 PRO A C 1
ATOM 667 O O . PRO A 1 87 ? -10.640 13.049 -11.363 1.00 70.32 95 PRO A O 1
ATOM 671 N N . GLY A 1 88 ? -10.611 12.200 -13.438 1.00 68.96 96 GLY A N 1
ATOM 672 C CA . GLY A 1 88 ? -9.925 11.019 -12.929 1.00 70.41 96 GLY A CA 1
ATOM 673 C C . GLY A 1 88 ? -8.443 11.201 -12.637 1.00 74.03 96 GLY A C 1
ATOM 674 O O . GLY A 1 88 ? -7.833 10.303 -12.047 1.00 77.27 96 GLY A O 1
ATOM 675 N N . MET A 1 89 ? -7.853 12.333 -13.011 1.00 67.02 97 MET A N 1
ATOM 676 C CA . MET A 1 89 ? -6.407 12.468 -13.065 1.00 64.48 97 MET A CA 1
ATOM 677 C C . MET A 1 89 ? -5.919 13.609 -12.180 1.00 64.31 97 MET A C 1
ATOM 678 O O . MET A 1 89 ? -6.514 14.692 -12.163 1.00 65.81 97 MET A O 1
ATOM 683 N N . ASP A 1 90 ? -4.833 13.363 -11.447 1.00 57.83 98 ASP A N 1
ATOM 684 C CA . ASP A 1 90 ? -4.261 14.400 -10.597 1.00 58.75 98 ASP A CA 1
ATOM 685 C C . ASP A 1 90 ? -3.769 15.581 -11.427 1.00 58.58 98 ASP A C 1
ATOM 686 O O . ASP A 1 90 ? -3.291 15.425 -12.553 1.00 55.83 98 ASP A O 1
ATOM 691 N N . ASP A 1 91 ? -3.871 16.775 -10.845 1.00 55.12 99 ASP A N 1
ATOM 692 C CA . ASP A 1 91 ? -3.227 17.952 -11.397 1.00 49.84 99 ASP A CA 1
ATOM 693 C C . ASP A 1 91 ? -1.734 17.924 -11.064 1.00 51.21 99 ASP A C 1
ATOM 694 O O . ASP A 1 91 ? -1.275 17.150 -10.222 1.00 50.95 99 ASP A O 1
ATOM 699 N N . GLN A 1 92 ? -0.961 18.778 -11.734 1.00 47.97 100 GLN A N 1
ATOM 700 C CA . GLN A 1 92 ? 0.486 18.806 -11.529 1.00 47.04 100 GLN A CA 1
ATOM 701 C C . GLN A 1 92 ? 0.968 20.230 -11.305 1.00 41.81 100 GLN A C 1
ATOM 702 O O . GLN A 1 92 ? 0.599 21.143 -12.047 1.00 43.41 100 GLN A O 1
ATOM 708 N N . LEU A 1 93 ? 1.785 20.412 -10.277 1.00 38.91 101 LEU A N 1
ATOM 709 C CA . LEU A 1 93 ? 2.460 21.678 -10.057 1.00 42.91 101 LEU A CA 1
ATOM 710 C C . LEU A 1 93 ? 3.704 21.768 -10.929 1.00 41.31 101 LEU A C 1
ATOM 711 O O . LEU A 1 93 ? 4.472 20.806 -11.032 1.00 42.29 101 LEU A O 1
ATOM 716 N N . TRP A 1 94 ? 3.884 22.916 -11.582 1.00 39.61 102 TRP A N 1
ATOM 717 C CA . TRP A 1 94 ? 5.091 23.213 -12.346 1.00 38.10 102 TRP A CA 1
ATOM 718 C C . TRP A 1 94 ? 5.850 24.303 -11.615 1.00 39.86 102 TRP A C 1
ATOM 719 O O . TRP A 1 94 ? 5.308 25.390 -11.379 1.00 40.38 102 TRP A O 1
ATOM 730 N N . LEU A 1 95 ? 7.098 24.022 -11.289 1.00 37.34 103 LEU A N 1
ATOM 731 C CA . LEU A 1 95 ? 7.986 24.976 -10.646 1.00 41.09 103 LEU A CA 1
ATOM 732 C C . LEU A 1 95 ? 9.029 25.422 -11.665 1.00 38.49 103 LEU A C 1
ATOM 733 O O . LEU A 1 95 ? 9.829 24.604 -12.132 1.00 37.26 103 LEU A O 1
ATOM 738 N N . VAL A 1 96 ? 9.012 26.706 -12.011 1.00 33.78 104 VAL A N 1
ATOM 739 C CA . VAL A 1 96 ? 9.807 27.231 -13.112 1.00 39.18 104 VAL A CA 1
ATOM 740 C C . VAL A 1 96 ? 11.038 27.911 -12.526 1.00 39.34 104 VAL A C 1
ATOM 741 O O . VAL A 1 96 ? 10.914 28.849 -11.728 1.00 36.07 104 VAL A O 1
ATOM 745 N N . MET A 1 97 ? 12.222 27.423 -12.918 1.00 37.80 105 MET A N 1
ATOM 746 C CA . MET A 1 97 ? 13.500 27.779 -12.318 1.00 35.78 105 MET A CA 1
ATOM 747 C C . MET A 1 97 ? 14.536 28.103 -13.383 1.00 37.69 105 MET A C 1
ATOM 748 O O . MET A 1 97 ? 14.394 27.766 -14.564 1.00 36.90 105 MET A O 1
ATOM 753 N N . GLU A 1 98 ? 15.607 28.740 -12.919 1.00 36.67 106 GLU A N 1
ATOM 754 C CA . GLU A 1 98 ? 16.783 28.966 -13.747 1.00 39.04 106 GLU A CA 1
ATOM 755 C C . GLU A 1 98 ? 17.352 27.627 -14.200 1.00 38.39 106 GLU A C 1
ATOM 756 O O . GLU A 1 98 ? 17.501 26.706 -13.397 1.00 34.97 106 GLU A O 1
ATOM 762 N N . PHE A 1 99 ? 17.647 27.507 -15.492 1.00 38.12 107 PHE A N 1
ATOM 763 C CA . PHE A 1 99 ? 18.133 26.244 -16.031 1.00 38.33 107 PHE A CA 1
ATOM 764 C C . PHE A 1 99 ? 19.623 26.067 -15.721 1.00 39.15 107 PHE A C 1
ATOM 765 O O . PHE A 1 99 ? 20.440 26.944 -16.017 1.00 41.75 107 PHE A O 1
ATOM 773 N N . CYS A 1 100 ? 19.970 24.932 -15.106 1.00 39.70 108 CYS A N 1
ATOM 774 C CA . CYS A 1 100 ? 21.352 24.581 -14.751 1.00 38.53 108 CYS A CA 1
ATOM 775 C C . CYS A 1 100 ? 21.813 23.425 -15.644 1.00 38.08 108 CYS A C 1
ATOM 776 O O . CYS A 1 100 ? 21.700 22.253 -15.282 1.00 41.14 108 CYS A O 1
ATOM 779 N N . GLY A 1 101 ? 22.362 23.765 -16.809 1.00 36.90 109 GLY A N 1
ATOM 780 C CA . GLY A 1 101 ? 22.555 22.778 -17.860 1.00 40.28 109 GLY A CA 1
ATOM 781 C C . GLY A 1 101 ? 23.662 21.762 -17.625 1.00 39.73 109 GLY A C 1
ATOM 782 O O . GLY A 1 101 ? 23.684 20.728 -18.302 1.00 40.36 109 GLY A O 1
ATOM 783 N N . ALA A 1 102 ? 24.588 22.023 -16.703 1.00 38.98 110 ALA A N 1
ATOM 784 C CA . ALA A 1 102 ? 25.644 21.036 -16.483 1.00 39.51 110 ALA A CA 1
ATOM 785 C C . ALA A 1 102 ? 25.254 19.923 -15.503 1.00 38.55 110 ALA A C 1
ATOM 786 O O . ALA A 1 102 ? 26.015 18.962 -15.357 1.00 41.49 110 ALA A O 1
ATOM 788 N N . GLY A 1 103 ? 24.101 20.004 -14.836 1.00 39.16 111 GLY A N 1
ATOM 789 C CA . GLY A 1 103 ? 23.727 18.952 -13.899 1.00 33.51 111 GLY A CA 1
ATOM 790 C C . GLY A 1 103 ? 24.367 19.140 -12.534 1.00 36.55 111 GLY A C 1
ATOM 791 O O . GLY A 1 103 ? 24.890 20.215 -12.195 1.00 37.89 111 GLY A O 1
ATOM 792 N N . SER A 1 104 ? 24.341 18.071 -11.742 1.00 30.91 112 SER A N 1
ATOM 793 C CA . SER A 1 104 ? 24.771 18.140 -10.353 1.00 33.75 112 SER A CA 1
ATOM 794 C C . SER A 1 104 ? 26.276 17.844 -10.185 1.00 34.06 112 SER A C 1
ATOM 795 O O . SER A 1 104 ? 26.937 17.262 -11.051 1.00 31.74 112 SER A O 1
ATOM 798 N N . VAL A 1 105 ? 26.801 18.237 -9.021 1.00 30.70 113 VAL A N 1
ATOM 799 C CA . VAL A 1 105 ? 28.169 17.874 -8.653 1.00 31.53 113 VAL A CA 1
ATOM 800 C C . VAL A 1 105 ? 28.307 16.355 -8.518 1.00 33.66 113 VAL A C 1
ATOM 801 O O . VAL A 1 105 ? 29.308 15.768 -8.952 1.00 32.24 113 VAL A O 1
ATOM 805 N N . THR A 1 106 ? 27.303 15.691 -7.926 1.00 33.19 114 THR A N 1
ATOM 806 C CA . THR A 1 106 ? 27.301 14.228 -7.853 1.00 35.98 114 THR A CA 1
ATOM 807 C C . THR A 1 106 ? 27.483 13.617 -9.239 1.00 34.26 114 THR A C 1
ATOM 808 O O . THR A 1 106 ? 28.339 12.761 -9.438 1.00 36.51 114 THR A O 1
ATOM 812 N N . ASP A 1 107 ? 26.713 14.093 -10.220 1.00 37.90 115 ASP A N 1
ATOM 813 C CA . ASP A 1 107 ? 26.869 13.624 -11.595 1.00 38.89 115 ASP A CA 1
ATOM 814 C C . ASP A 1 107 ? 28.265 13.913 -12.139 1.00 38.95 115 ASP A C 1
ATOM 815 O O . ASP A 1 107 ? 28.846 13.078 -12.835 1.00 41.18 115 ASP A O 1
ATOM 820 N N . LEU A 1 108 ? 28.801 15.112 -11.879 1.00 35.88 116 LEU A N 1
ATOM 821 C CA . LEU A 1 108 ? 30.127 15.440 -12.395 1.00 36.88 116 LEU A CA 1
ATOM 822 C C . LEU A 1 108 ? 31.152 14.421 -11.928 1.00 37.81 116 LEU A C 1
ATOM 823 O O . LEU A 1 108 ? 31.985 13.951 -12.710 1.00 38.98 116 LEU A O 1
ATOM 828 N N . ILE A 1 109 ? 31.081 14.055 -10.652 1.00 37.46 117 ILE A N 1
ATOM 829 C CA . ILE A 1 109 ? 31.993 13.081 -10.075 1.00 39.17 117 ILE A CA 1
ATOM 830 C C . ILE A 1 109 ? 31.808 11.716 -10.723 1.00 41.39 117 ILE A C 1
ATOM 831 O O . ILE A 1 109 ? 32.787 11.038 -11.072 1.00 39.24 117 ILE A O 1
ATOM 836 N N . LYS A 1 110 ? 30.551 11.297 -10.904 1.00 40.94 118 LYS A N 1
ATOM 837 C CA . LYS A 1 110 ? 30.288 9.986 -11.494 1.00 42.03 118 LYS A CA 1
ATOM 838 C C . LYS A 1 110 ? 30.933 9.858 -12.863 1.00 40.65 118 LYS A C 1
ATOM 839 O O . LYS A 1 110 ? 31.434 8.789 -13.224 1.00 38.16 118 LYS A O 1
ATOM 845 N N . ASN A 1 111 ? 30.922 10.935 -13.641 1.00 40.93 119 ASN A N 1
ATOM 846 C CA . ASN A 1 111 ? 31.381 10.912 -15.024 1.00 45.41 119 ASN A CA 1
ATOM 847 C C . ASN A 1 111 ? 32.874 11.223 -15.183 1.00 42.94 119 ASN A C 1
ATOM 848 O O . ASN A 1 111 ? 33.341 11.362 -16.315 1.00 43.51 119 ASN A O 1
ATOM 853 N N . THR A 1 112 ? 33.627 11.306 -14.092 1.00 41.61 120 THR A N 1
ATOM 854 C CA . THR A 1 112 ? 35.041 11.646 -14.129 1.00 42.82 120 THR A CA 1
ATOM 855 C C . THR A 1 112 ? 35.899 10.414 -13.870 1.00 46.56 120 THR A C 1
ATOM 856 O O . THR A 1 112 ? 35.562 9.587 -13.020 1.00 46.03 120 THR A O 1
ATOM 860 N N . LYS A 1 113 ? 37.014 10.304 -14.605 1.00 46.53 121 LYS A N 1
ATOM 861 C CA . LYS A 1 113 ? 37.988 9.236 -14.394 1.00 50.11 121 LYS A CA 1
ATOM 862 C C . LYS A 1 113 ? 38.477 9.215 -12.947 1.00 51.00 121 LYS A C 1
ATOM 863 O O . LYS A 1 113 ? 39.031 10.205 -12.452 1.00 52.16 121 LYS A O 1
ATOM 869 N N . GLY A 1 114 ? 38.299 8.068 -12.282 1.00 51.18 122 GLY A N 1
ATOM 870 C CA . GLY A 1 114 ? 38.687 7.909 -10.893 1.00 50.31 122 GLY A CA 1
ATOM 871 C C . GLY A 1 114 ? 37.718 8.483 -9.879 1.00 47.51 122 GLY A C 1
ATOM 872 O O . GLY A 1 114 ? 37.895 8.244 -8.677 1.00 49.22 122 GLY A O 1
ATOM 873 N N . ASN A 1 115 ? 36.703 9.229 -10.326 1.00 48.13 123 ASN A N 1
ATOM 874 C CA . ASN A 1 115 ? 35.683 9.846 -9.459 1.00 49.00 123 ASN A CA 1
ATOM 875 C C . ASN A 1 115 ? 36.298 10.801 -8.431 1.00 48.44 123 ASN A C 1
ATOM 876 O O . ASN A 1 115 ? 35.989 10.761 -7.238 1.00 45.74 123 ASN A O 1
ATOM 881 N N . THR A 1 116 ? 37.155 11.695 -8.917 1.00 49.03 124 THR A N 1
ATOM 882 C CA . THR A 1 116 ? 37.892 12.609 -8.053 1.00 46.80 124 THR A CA 1
ATOM 883 C C . THR A 1 116 ? 38.127 13.897 -8.828 1.00 48.97 124 THR A C 1
ATOM 884 O O . THR A 1 116 ? 38.676 13.861 -9.935 1.00 52.78 124 THR A O 1
ATOM 888 N N . LEU A 1 117 ? 37.687 15.026 -8.272 1.00 37.81 125 LEU A N 1
ATOM 889 C CA . LEU A 1 117 ? 37.932 16.290 -8.937 1.00 36.95 125 LEU A CA 1
ATOM 890 C C . LEU A 1 117 ? 39.344 16.804 -8.613 1.00 38.56 125 LEU A C 1
ATOM 891 O O . LEU A 1 117 ? 39.972 16.385 -7.641 1.00 35.99 125 LEU A O 1
ATOM 896 N N . LYS A 1 118 ? 39.848 17.705 -9.460 1.00 38.90 126 LYS A N 1
ATOM 897 C CA . LYS A 1 118 ? 41.063 18.453 -9.136 1.00 40.10 126 LYS A CA 1
ATOM 898 C C . LYS A 1 118 ? 40.814 19.342 -7.919 1.00 38.66 126 LYS A C 1
ATOM 899 O O . LYS A 1 118 ? 39.737 19.935 -7.776 1.00 33.98 126 LYS A O 1
ATOM 905 N N . GLU A 1 119 ? 41.825 19.438 -7.047 1.00 35.73 127 GLU A N 1
ATOM 906 C CA . GLU A 1 119 ? 41.702 20.221 -5.813 1.00 36.94 127 GLU A CA 1
ATOM 907 C C . GLU A 1 119 ? 41.260 21.657 -6.086 1.00 35.54 127 GLU A C 1
ATOM 908 O O . GLU A 1 119 ? 40.420 22.203 -5.359 1.00 36.44 127 GLU A O 1
ATOM 914 N N . GLU A 1 120 ? 41.811 22.290 -7.122 1.00 33.64 128 GLU A N 1
ATOM 915 C CA . GLU A 1 120 ? 41.443 23.678 -7.381 1.00 35.86 128 GLU A CA 1
ATOM 916 C C . GLU A 1 120 ? 39.978 23.791 -7.808 1.00 36.73 128 GLU A C 1
ATOM 917 O O . GLU A 1 120 ? 39.321 24.788 -7.489 1.00 34.11 128 GLU A O 1
ATOM 923 N N . TRP A 1 121 ? 39.440 22.758 -8.472 1.00 35.21 129 TRP A N 1
ATOM 924 C CA . TRP A 1 121 ? 38.010 22.719 -8.759 1.00 36.69 129 TRP A CA 1
ATOM 925 C C . TRP A 1 121 ? 37.205 22.639 -7.473 1.00 32.64 129 TRP A C 1
ATOM 926 O O . TRP A 1 121 ? 36.185 23.321 -7.327 1.00 31.90 129 TRP A O 1
ATOM 937 N N . ILE A 1 122 ? 37.647 21.791 -6.539 1.00 32.08 130 ILE A N 1
ATOM 938 C CA . ILE A 1 122 ? 36.937 21.603 -5.279 1.00 32.75 130 ILE A CA 1
ATOM 939 C C . ILE A 1 122 ? 36.895 22.905 -4.499 1.00 33.91 130 ILE A C 1
ATOM 940 O O . ILE A 1 122 ? 35.859 23.274 -3.927 1.00 34.64 130 ILE A O 1
ATOM 945 N N . ALA A 1 123 ? 38.027 23.618 -4.457 1.00 31.29 131 ALA A N 1
ATOM 946 C CA . ALA A 1 123 ? 38.093 24.880 -3.733 1.00 34.58 131 ALA A CA 1
ATOM 947 C C . ALA A 1 123 ? 37.121 25.898 -4.320 1.00 30.82 131 ALA A C 1
ATOM 948 O O . ALA A 1 123 ? 36.428 26.601 -3.579 1.00 30.16 131 ALA A O 1
ATOM 950 N N . TYR A 1 124 ? 37.062 25.996 -5.646 1.00 29.77 132 TYR A N 1
ATOM 951 C CA . TYR A 1 124 ? 36.131 26.928 -6.272 1.00 32.96 132 TYR A CA 1
ATOM 952 C C . TYR A 1 124 ? 34.675 26.577 -5.919 1.00 32.54 132 TYR A C 1
ATOM 953 O O . TYR A 1 124 ? 33.915 27.429 -5.447 1.00 28.80 132 TYR A O 1
ATOM 962 N N . ILE A 1 125 ? 34.290 25.304 -6.075 1.00 32.51 133 ILE A N 1
ATOM 963 C CA . ILE A 1 125 ? 32.916 24.908 -5.774 1.00 30.12 133 ILE A CA 1
ATOM 964 C C . ILE A 1 125 ? 32.596 25.151 -4.305 1.00 31.00 133 ILE A C 1
ATOM 965 O O . ILE A 1 125 ? 31.520 25.673 -3.971 1.00 28.97 133 ILE A O 1
ATOM 970 N N . CYS A 1 126 ? 33.512 24.776 -3.404 1.00 29.50 134 CYS A N 1
ATOM 971 C CA . CYS A 1 126 ? 33.254 24.966 -1.981 1.00 28.31 134 CYS A CA 1
ATOM 972 C C . CYS A 1 126 ? 33.065 26.439 -1.655 1.00 32.44 134 CYS A C 1
ATOM 973 O O . CYS A 1 126 ? 32.220 26.790 -0.823 1.00 30.63 134 CYS A O 1
ATOM 976 N N . ARG A 1 127 ? 33.855 27.317 -2.292 1.00 29.14 135 ARG A N 1
ATOM 977 C CA . ARG A 1 127 ? 33.703 28.744 -2.036 1.00 31.78 135 ARG A CA 1
ATOM 978 C C . ARG A 1 127 ? 32.339 29.240 -2.492 1.00 32.30 135 ARG A C 1
ATOM 979 O O . ARG A 1 127 ? 31.718 30.077 -1.826 1.00 30.61 135 ARG A O 1
ATOM 987 N N . GLU A 1 128 ? 31.869 28.756 -3.639 1.00 31.36 136 GLU A N 1
ATOM 988 C CA . GLU A 1 128 ? 30.568 29.199 -4.116 1.00 35.34 136 GLU A CA 1
ATOM 989 C C . GLU A 1 128 ? 29.459 28.697 -3.197 1.00 32.13 136 GLU A C 1
ATOM 990 O O . GLU A 1 128 ? 28.538 29.450 -2.883 1.00 30.46 136 GLU A O 1
ATOM 996 N N . ILE A 1 129 ? 29.561 27.455 -2.707 1.00 29.16 137 ILE A N 1
ATOM 997 C CA . ILE A 1 129 ? 28.561 26.946 -1.774 1.00 32.86 137 ILE A CA 1
ATOM 998 C C . ILE A 1 129 ? 28.524 27.803 -0.516 1.00 33.98 137 ILE A C 1
ATOM 999 O O . ILE A 1 129 ? 27.441 28.154 -0.016 1.00 31.13 137 ILE A O 1
ATOM 1004 N N . LEU A 1 130 ? 29.696 28.147 0.015 1.00 30.64 138 LEU A N 1
ATOM 1005 C CA . LEU A 1 130 ? 29.766 28.939 1.242 1.00 36.22 138 LEU A CA 1
ATOM 1006 C C . LEU A 1 130 ? 29.149 30.324 1.061 1.00 35.82 138 LEU A C 1
ATOM 1007 O O . LEU A 1 130 ? 28.528 30.857 1.989 1.00 36.05 138 LEU A O 1
ATOM 1012 N N . ARG A 1 131 ? 29.357 30.951 -0.103 1.00 33.13 139 ARG A N 1
ATOM 1013 C CA . ARG A 1 131 ? 28.697 32.225 -0.370 1.00 35.52 139 ARG A CA 1
ATOM 1014 C C . ARG A 1 131 ? 27.174 32.079 -0.275 1.00 35.48 139 ARG A C 1
ATOM 1015 O O . ARG A 1 131 ? 26.495 32.904 0.351 1.00 32.80 139 ARG A O 1
ATOM 1023 N N . GLY A 1 132 ? 26.622 31.024 -0.882 1.00 32.76 140 GLY A N 1
ATOM 1024 C CA . GLY A 1 132 ? 25.195 30.759 -0.731 1.00 33.57 140 GLY A CA 1
ATOM 1025 C C . GLY A 1 132 ? 24.792 30.548 0.716 1.00 34.35 140 GLY A C 1
ATOM 1026 O O . GLY A 1 132 ? 23.827 31.142 1.196 1.00 37.54 140 GLY A O 1
ATOM 1027 N N . LEU A 1 133 ? 25.543 29.717 1.443 1.00 33.08 141 LEU A N 1
ATOM 1028 C CA . LEU A 1 133 ? 25.245 29.492 2.857 1.00 35.02 141 LEU A CA 1
ATOM 1029 C C . LEU A 1 133 ? 25.329 30.782 3.651 1.00 37.42 141 LEU A C 1
ATOM 1030 O O . LEU A 1 133 ? 24.531 31.007 4.571 1.00 37.39 141 LEU A O 1
ATOM 1035 N N . SER A 1 134 ? 26.290 31.645 3.306 1.00 35.37 142 SER A N 1
ATOM 1036 C CA . SER A 1 134 ? 26.456 32.896 4.032 1.00 38.34 142 SER A CA 1
ATOM 1037 C C . SER A 1 134 ? 25.210 33.769 3.892 1.00 39.00 142 SER A C 1
ATOM 1038 O O . SER A 1 134 ? 24.682 34.280 4.883 1.00 36.16 142 SER A O 1
ATOM 1041 N N . HIS A 1 135 ? 24.736 33.951 2.657 1.00 37.24 143 HIS A N 1
ATOM 1042 C CA . HIS A 1 135 ? 23.458 34.615 2.405 1.00 40.12 143 HIS A CA 1
ATOM 1043 C C . HIS A 1 135 ? 22.343 34.014 3.263 1.00 39.78 143 HIS A C 1
ATOM 1044 O O . HIS A 1 135 ? 21.632 34.735 3.975 1.00 41.09 143 HIS A O 1
ATOM 1051 N N . LEU A 1 136 ? 22.200 32.686 3.234 1.00 37.42 144 LEU A N 1
ATOM 1052 C CA . LEU A 1 136 ? 21.117 32.039 3.972 1.00 41.18 144 LEU A CA 1
ATOM 1053 C C . LEU A 1 136 ? 21.282 32.222 5.475 1.00 40.69 144 LEU A C 1
ATOM 1054 O O . LEU A 1 136 ? 20.338 32.623 6.163 1.00 37.08 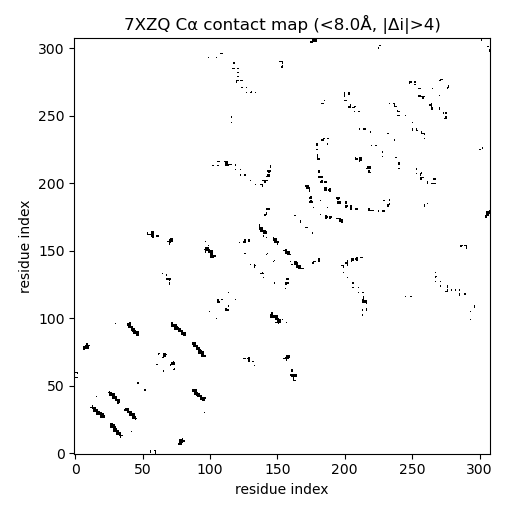144 LEU A O 1
ATOM 1059 N N . HIS A 1 137 ? 22.474 31.926 6.008 1.00 41.60 145 HIS A N 1
ATOM 1060 C CA . HIS A 1 137 ? 22.665 32.024 7.454 1.00 42.18 145 HIS A CA 1
ATOM 1061 C C . HIS A 1 137 ? 22.431 33.446 7.957 1.00 44.37 145 HIS A C 1
ATOM 1062 O O . HIS A 1 137 ? 21.847 33.643 9.032 1.00 45.58 145 HIS A O 1
ATOM 1069 N N . GLN A 1 138 ? 22.851 34.458 7.192 1.00 44.53 146 GLN A N 1
ATOM 1070 C CA . GLN A 1 138 ? 22.611 35.822 7.653 1.00 46.21 146 GLN A CA 1
ATOM 1071 C C . GLN A 1 138 ? 21.133 36.164 7.666 1.00 45.31 146 GLN A C 1
ATOM 1072 O O . GLN A 1 138 ? 20.746 37.135 8.322 1.00 49.00 146 GLN A O 1
ATOM 1078 N N . HIS A 1 139 ? 20.300 35.400 6.962 1.00 44.99 147 HIS A N 1
ATOM 1079 C CA . HIS A 1 139 ? 18.858 35.620 6.970 1.00 45.62 147 HIS A CA 1
ATOM 1080 C C . HIS A 1 139 ? 18.122 34.642 7.881 1.00 44.78 147 HIS A C 1
ATOM 1081 O O . HIS A 1 139 ? 16.908 34.472 7.739 1.00 46.71 147 HIS A O 1
ATOM 1088 N N . LYS A 1 140 ? 18.831 34.025 8.833 1.00 45.25 148 LYS A N 1
ATOM 1089 C CA . LYS A 1 140 ? 18.251 33.088 9.798 1.00 46.45 148 LYS A CA 1
ATOM 1090 C C . LYS A 1 140 ? 17.666 31.855 9.116 1.00 42.52 148 LYS A C 1
ATOM 1091 O O . LYS A 1 140 ? 16.682 31.280 9.578 1.00 44.19 148 LYS A O 1
ATOM 1097 N N . VAL A 1 141 ? 18.288 31.418 8.037 1.00 40.65 149 VAL A N 1
ATOM 1098 C CA . VAL A 1 141 ? 17.877 30.205 7.343 1.00 38.83 149 VAL A CA 1
ATOM 1099 C C . VAL A 1 141 ? 18.919 29.121 7.570 1.00 39.62 149 VAL A C 1
ATOM 1100 O O . VAL A 1 141 ? 20.126 29.391 7.541 1.00 40.19 149 VAL A O 1
ATOM 1104 N N . ILE A 1 142 ? 18.452 27.897 7.821 1.00 35.51 150 ILE A N 1
ATOM 1105 C CA . ILE A 1 142 ? 19.285 26.699 7.817 1.00 34.99 150 ILE A CA 1
ATOM 1106 C C . ILE A 1 142 ? 18.862 25.836 6.637 1.00 35.45 150 ILE A C 1
ATOM 1107 O O . ILE A 1 142 ? 17.677 25.512 6.505 1.00 31.24 150 ILE A O 1
ATOM 1112 N N . HIS A 1 143 ? 19.822 25.440 5.793 1.00 33.27 151 HIS A N 1
ATOM 1113 C CA . HIS A 1 143 ? 19.469 24.654 4.610 1.00 33.40 151 HIS A CA 1
ATOM 1114 C C . HIS A 1 143 ? 18.974 23.260 4.994 1.00 33.61 151 HIS A C 1
ATOM 1115 O O . HIS A 1 143 ? 17.876 22.846 4.602 1.00 33.99 151 HIS A O 1
ATOM 1122 N N . ARG A 1 144 ? 19.780 22.527 5.756 1.00 29.83 152 ARG A N 1
ATOM 1123 C CA . ARG A 1 144 ? 19.528 21.220 6.356 1.00 33.36 152 ARG A CA 1
ATOM 1124 C C . ARG A 1 144 ? 19.666 20.045 5.382 1.00 33.06 152 ARG A C 1
ATOM 1125 O O . ARG A 1 144 ? 19.486 18.904 5.816 1.00 32.12 152 ARG A O 1
ATOM 1133 N N . ASP A 1 145 ? 19.965 20.256 4.106 1.00 30.81 153 ASP A N 1
ATOM 1134 C CA . ASP A 1 145 ? 20.218 19.115 3.218 1.00 31.93 153 ASP A CA 1
ATOM 1135 C C . ASP A 1 145 ? 21.329 19.413 2.216 1.00 29.26 153 ASP A C 1
ATOM 1136 O O . ASP A 1 145 ? 21.193 19.185 1.014 1.00 28.49 153 ASP A O 1
ATOM 1141 N N . ILE A 1 146 ? 22.470 19.894 2.716 1.00 29.68 154 ILE A N 1
ATOM 1142 C CA . ILE A 1 146 ? 23.613 20.174 1.852 1.00 30.19 154 ILE A CA 1
ATOM 1143 C C . ILE A 1 146 ? 24.285 18.869 1.434 1.00 29.28 154 ILE A C 1
ATOM 1144 O O . ILE A 1 146 ? 24.671 18.055 2.280 1.00 29.50 154 ILE A O 1
ATOM 1149 N N . LYS A 1 147 ? 24.445 18.673 0.125 1.00 26.42 155 LYS A N 1
ATOM 1150 C CA . LYS A 1 147 ? 25.111 17.496 -0.426 1.00 27.32 155 LYS A CA 1
ATOM 1151 C C . LYS A 1 147 ? 25.303 17.738 -1.917 1.00 27.26 155 LYS A C 1
ATOM 1152 O O . LYS A 1 147 ? 24.696 18.643 -2.501 1.00 27.61 155 LYS A O 1
ATOM 1158 N N . GLY A 1 148 ? 26.143 16.903 -2.531 1.00 25.20 156 GLY A N 1
ATOM 1159 C CA . GLY A 1 148 ? 26.489 17.096 -3.933 1.00 27.32 156 GLY A CA 1
ATOM 1160 C C . GLY A 1 148 ? 25.301 17.032 -4.872 1.00 30.44 156 GLY A C 1
ATOM 1161 O O . GLY A 1 148 ? 25.299 17.677 -5.925 1.00 29.75 156 GLY A O 1
ATOM 1162 N N . GLN A 1 149 ? 24.279 16.251 -4.516 1.00 30.34 157 GLN A N 1
ATOM 1163 C CA . GLN A 1 149 ? 23.079 16.166 -5.337 1.00 32.30 157 GLN A CA 1
ATOM 1164 C C . GLN A 1 149 ? 22.311 17.501 -5.382 1.00 30.78 157 GLN A C 1
ATOM 1165 O O . GLN A 1 149 ? 21.606 17.762 -6.365 1.00 30.73 157 GLN A O 1
ATOM 1171 N N . ASN A 1 150 ? 22.503 18.386 -4.393 1.00 27.69 158 ASN A N 1
ATOM 1172 C CA . ASN A 1 150 ? 21.803 19.668 -4.321 1.00 27.67 158 ASN A CA 1
ATOM 1173 C C . ASN A 1 150 ? 22.689 20.867 -4.674 1.00 31.61 158 ASN A C 1
ATOM 1174 O O . ASN A 1 150 ? 22.336 22.015 -4.352 1.00 29.83 158 ASN A O 1
ATOM 1179 N N . VAL A 1 151 ? 23.818 20.626 -5.333 1.00 30.93 159 VAL A N 1
ATOM 1180 C CA . VAL A 1 151 ? 24.678 21.663 -5.894 1.00 29.77 159 VAL A CA 1
ATOM 1181 C C . VAL A 1 151 ? 24.727 21.418 -7.397 1.00 31.19 159 VAL A C 1
ATOM 1182 O O . VAL A 1 151 ? 25.248 20.386 -7.839 1.00 32.99 159 VAL A O 1
ATOM 1186 N N . LEU A 1 152 ? 24.174 22.345 -8.178 1.00 25.88 160 LEU A N 1
ATOM 1187 C CA . LEU A 1 152 ? 24.131 22.240 -9.628 1.00 28.28 160 LEU A CA 1
ATOM 1188 C C . LEU A 1 152 ? 25.129 23.196 -10.270 1.00 30.26 160 LEU A C 1
ATOM 1189 O O . LEU A 1 152 ? 25.617 24.144 -9.644 1.00 28.79 160 LEU A O 1
ATOM 1194 N N . LEU A 1 153 ? 25.417 22.932 -11.545 1.00 30.99 161 LEU A N 1
ATOM 1195 C CA . LEU A 1 153 ? 26.343 23.730 -12.331 1.00 33.22 161 LEU A CA 1
ATOM 1196 C C . LEU A 1 153 ? 25.667 24.164 -13.622 1.00 35.46 161 LEU A C 1
ATOM 1197 O O . LEU A 1 153 ? 24.981 23.364 -14.266 1.00 35.33 161 LEU A O 1
ATOM 1202 N N . THR A 1 154 ? 25.869 25.427 -14.005 1.00 35.23 162 THR A N 1
ATOM 1203 C CA . THR A 1 154 ? 25.404 25.906 -15.297 1.00 38.56 162 THR A CA 1
ATOM 1204 C C . THR A 1 154 ? 26.392 25.509 -16.391 1.00 40.79 162 THR A C 1
ATOM 1205 O O . THR A 1 154 ? 27.498 25.031 -16.131 1.00 36.76 162 THR A O 1
ATOM 1209 N N . GLU A 1 155 ? 25.987 25.728 -17.641 1.00 41.48 163 GLU A N 1
ATOM 1210 C CA . GLU A 1 155 ? 26.891 25.403 -18.730 1.00 46.94 163 GLU A CA 1
ATOM 1211 C C . GLU A 1 155 ? 28.131 26.295 -18.742 1.00 48.69 163 GLU A C 1
ATOM 1212 O O . GLU A 1 155 ? 29.038 26.051 -19.546 1.00 51.60 163 GLU A O 1
ATOM 1218 N N . ASN A 1 156 ? 28.193 27.311 -17.874 1.00 47.68 164 ASN A N 1
ATOM 1219 C CA . ASN A 1 156 ? 29.355 28.184 -17.743 1.00 47.93 164 ASN A CA 1
ATOM 1220 C C . ASN A 1 156 ? 30.045 28.005 -16.399 1.00 44.32 164 ASN A C 1
ATOM 1221 O O . ASN A 1 156 ? 30.779 28.894 -15.958 1.00 45.00 164 ASN A O 1
ATOM 1226 N N . ALA A 1 157 ? 29.783 26.887 -15.729 1.00 39.56 165 ALA A N 1
ATOM 1227 C CA . ALA A 1 157 ? 30.464 26.501 -14.499 1.00 42.66 165 ALA A CA 1
ATOM 1228 C C . ALA A 1 157 ? 30.186 27.477 -13.358 1.00 41.88 165 ALA A C 1
ATOM 1229 O O . ALA A 1 157 ? 31.011 27.642 -12.454 1.00 38.84 165 ALA A O 1
ATOM 1231 N N . GLU A 1 158 ? 29.010 28.109 -13.378 1.00 37.50 166 GLU A N 1
ATOM 1232 C CA . GLU A 1 158 ? 28.484 28.755 -12.188 1.00 34.44 166 GLU A CA 1
ATOM 1233 C C . GLU A 1 158 ? 27.825 27.718 -11.285 1.00 35.53 166 GLU A C 1
ATOM 1234 O O . GLU A 1 158 ? 27.337 26.682 -11.749 1.00 34.39 166 GLU A O 1
ATOM 1240 N N . VAL A 1 159 ? 27.796 28.017 -9.986 1.00 32.52 167 VAL A N 1
ATOM 1241 C CA . VAL A 1 159 ? 27.424 27.069 -8.941 1.00 33.18 167 VAL A CA 1
ATOM 1242 C C . VAL A 1 159 ? 26.148 27.573 -8.267 1.00 36.03 167 VAL A C 1
ATOM 1243 O O . VAL A 1 159 ? 26.069 28.754 -7.912 1.00 35.12 167 VAL A O 1
ATOM 1247 N N . LYS A 1 160 ? 25.151 26.685 -8.098 1.00 31.63 168 LYS A N 1
ATOM 1248 C CA . LYS A 1 160 ? 23.834 27.079 -7.588 1.00 33.82 168 LYS A CA 1
ATOM 1249 C C . LYS A 1 160 ? 23.266 26.045 -6.622 1.00 32.99 168 LYS A C 1
ATOM 1250 O O . LYS A 1 160 ? 23.217 24.855 -6.944 1.00 31.79 168 LYS A O 1
ATOM 1256 N N . LEU A 1 161 ? 22.817 26.503 -5.455 1.00 29.30 169 LEU A N 1
ATOM 1257 C CA . LEU A 1 161 ? 22.170 25.618 -4.495 1.00 30.04 169 LEU A CA 1
ATOM 1258 C C . LEU A 1 161 ? 20.694 25.429 -4.838 1.00 31.94 169 LEU A C 1
ATOM 1259 O O . LEU A 1 161 ? 20.010 26.365 -5.283 1.00 28.52 169 LEU A O 1
ATOM 1264 N N . VAL A 1 162 ? 20.201 24.203 -4.632 1.00 29.18 170 VAL A N 1
ATOM 1265 C CA . VAL A 1 162 ? 18.805 23.861 -4.864 1.00 30.09 170 VAL A CA 1
ATOM 1266 C C . VAL A 1 162 ? 18.272 23.056 -3.679 1.00 32.50 170 VAL A C 1
ATOM 1267 O O . VAL A 1 162 ? 19.017 22.649 -2.785 1.00 27.05 170 VAL A O 1
ATOM 1271 N N . ASP A 1 163 ? 16.942 22.865 -3.687 1.00 32.36 171 ASP A N 1
ATOM 1272 C CA . ASP A 1 163 ? 16.150 21.984 -2.818 1.00 34.95 171 ASP A CA 1
ATOM 1273 C C . ASP A 1 163 ? 15.907 22.550 -1.421 1.00 36.83 171 ASP A C 1
ATOM 1274 O O . ASP A 1 163 ? 16.594 22.176 -0.463 1.00 37.39 171 ASP A O 1
ATOM 1279 N N . PHE A 1 164 ? 14.910 23.422 -1.290 1.00 35.54 172 PHE A N 1
ATOM 1280 C CA . PHE A 1 164 ? 14.631 24.121 -0.043 1.00 38.21 172 PHE A CA 1
ATOM 1281 C C . PHE A 1 164 ? 13.442 23.535 0.718 1.00 38.23 172 PHE A C 1
ATOM 1282 O O . PHE A 1 164 ? 12.930 24.179 1.634 1.00 40.03 172 PHE A O 1
ATOM 1290 N N . GLY A 1 165 ? 13.024 22.310 0.396 1.00 39.06 173 GLY A N 1
ATOM 1291 C CA . GLY A 1 165 ? 11.772 21.793 0.943 1.00 40.09 173 GLY A CA 1
ATOM 1292 C C . GLY A 1 165 ? 11.795 21.482 2.429 1.00 40.13 173 GLY A C 1
ATOM 1293 O O . GLY A 1 165 ? 10.757 21.574 3.086 1.00 42.59 173 GLY A O 1
ATOM 1294 N N . VAL A 1 166 ? 12.953 21.097 2.980 1.00 38.23 174 VAL A N 1
ATOM 1295 C CA . VAL A 1 166 ? 13.079 20.852 4.419 1.00 35.92 174 VAL A CA 1
ATOM 1296 C C . VAL A 1 166 ? 13.939 21.921 5.112 1.00 39.24 174 VAL A C 1
ATOM 1297 O O . VAL A 1 166 ? 14.440 21.687 6.209 1.00 40.94 174 VAL A O 1
ATOM 1301 N N . SER A 1 167 ? 14.120 23.096 4.506 1.00 35.51 175 SER A N 1
ATOM 1302 C CA . SER A 1 167 ? 14.913 24.142 5.149 1.00 36.25 175 SER A CA 1
ATOM 1303 C C . SER A 1 167 ? 14.158 24.750 6.333 1.00 40.28 175 SER A C 1
ATOM 1304 O O . SER A 1 167 ? 12.927 24.676 6.423 1.00 37.74 175 SER A O 1
ATOM 1307 N N . ALA A 1 168 ? 14.907 25.359 7.255 1.00 38.19 176 ALA A N 1
ATOM 1308 C CA . ALA A 1 168 ? 14.330 25.962 8.458 1.00 42.04 176 ALA A CA 1
ATOM 1309 C C . ALA A 1 168 ? 14.457 27.482 8.412 1.00 42.68 176 ALA A C 1
ATOM 1310 O O . ALA A 1 168 ? 15.535 28.008 8.115 1.00 40.82 176 ALA A O 1
ATOM 1312 N N . GLN A 1 169 ? 13.362 28.188 8.712 1.00 42.02 177 GLN A N 1
ATOM 1313 C CA . GLN A 1 169 ? 13.387 29.641 8.860 1.00 47.48 177 GLN A CA 1
ATOM 1314 C C . GLN A 1 169 ? 13.231 29.977 10.335 1.00 47.60 177 GLN A C 1
ATOM 1315 O O . GLN A 1 169 ? 12.149 29.808 10.903 1.00 48.18 177 GLN A O 1
ATOM 1321 N N . LEU A 1 170 ? 14.302 30.467 10.945 1.00 50.38 178 LEU A N 1
ATOM 1322 C CA . LEU A 1 170 ? 14.244 30.893 12.335 1.00 56.64 178 LEU A CA 1
ATOM 1323 C C . LEU A 1 170 ? 13.709 32.325 12.416 1.00 57.99 178 LEU A C 1
ATOM 1324 O O . LEU A 1 170 ? 13.614 33.033 11.412 1.00 53.79 178 LEU A O 1
ATOM 1329 N N . ASP A 1 171 ? 13.348 32.755 13.626 1.00 68.03 179 ASP A N 1
ATOM 1330 C CA . ASP A 1 171 ? 12.941 34.141 13.816 1.00 72.22 179 ASP A CA 1
ATOM 1331 C C . ASP A 1 171 ? 13.883 34.954 14.697 1.00 72.90 179 ASP A C 1
ATOM 1332 O O . ASP A 1 171 ? 13.747 36.182 14.746 1.00 76.38 179 ASP A O 1
ATOM 1337 N N . ARG A 1 172 ? 14.821 34.322 15.391 1.00 67.28 180 ARG A N 1
ATOM 1338 C CA . ARG A 1 172 ? 15.822 35.065 16.142 1.00 69.08 180 ARG A CA 1
ATOM 1339 C C . ARG A 1 172 ? 17.187 34.549 15.776 1.00 67.32 180 ARG A C 1
ATOM 1340 O O . ARG A 1 172 ? 17.316 33.412 15.343 1.00 63.49 180 ARG A O 1
ATOM 1359 N N . VAL A 1 174 ? 19.907 33.873 17.615 1.00 66.45 182 VAL A N 1
ATOM 1360 C CA . VAL A 1 174 ? 20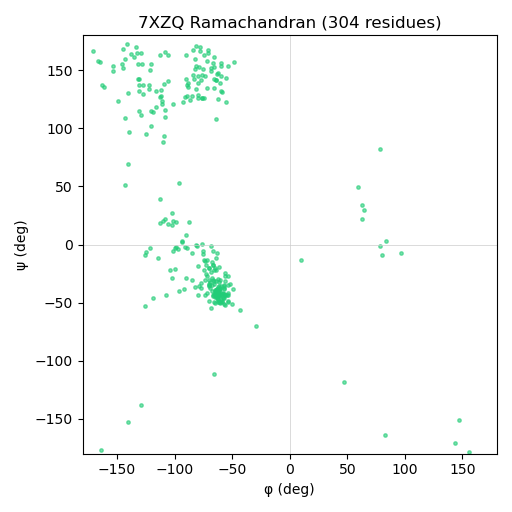.452 32.843 18.493 1.00 68.13 182 VAL A CA 1
ATOM 1361 C C . VAL A 1 174 ? 19.611 31.547 18.480 1.00 67.83 182 VAL A C 1
ATOM 1362 O O . VAL A 1 174 ? 20.065 30.499 18.954 1.00 68.51 182 VAL A O 1
ATOM 1366 N N . GLY A 1 175 ? 18.403 31.626 17.914 1.00 66.88 183 GLY A N 1
ATOM 1367 C CA . GLY A 1 175 ? 17.447 30.530 17.894 1.00 64.66 183 GLY A CA 1
ATOM 1368 C C . GLY A 1 175 ? 18.004 29.195 17.447 1.00 58.91 183 GLY A C 1
ATOM 1369 O O . GLY A 1 175 ? 19.021 29.144 16.755 1.00 59.32 183 GLY A O 1
ATOM 1370 N N . ARG A 1 176 ? 17.352 28.102 17.845 1.00 57.42 184 ARG A N 1
ATOM 1371 C CA . ARG A 1 176 ? 17.849 26.761 17.555 1.00 56.37 184 ARG A CA 1
ATOM 1372 C C . ARG A 1 176 ? 16.689 25.864 17.140 1.00 53.20 184 ARG A C 1
ATOM 1373 O O . ARG A 1 176 ? 15.519 26.194 17.352 1.00 52.67 184 ARG A O 1
ATOM 1381 N N . ARG A 1 177 ? 17.025 24.722 16.539 1.00 51.94 185 ARG A N 1
ATOM 1382 C CA . ARG A 1 177 ? 16.032 23.779 16.037 1.00 52.08 185 ARG A CA 1
ATOM 1383 C C . ARG A 1 177 ? 16.326 22.378 16.555 1.00 51.45 185 ARG A C 1
ATOM 1384 O O . ARG A 1 177 ? 17.420 22.093 17.046 1.00 50.54 185 ARG A O 1
ATOM 1392 N N . ASN A 1 178 ? 15.333 21.497 16.438 1.00 51.53 186 ASN A N 1
ATOM 1393 C CA . ASN A 1 178 ? 15.528 20.114 16.872 1.00 52.32 186 ASN A CA 1
ATOM 1394 C C . ASN A 1 178 ? 14.842 19.050 16.005 1.00 50.90 186 ASN A C 1
ATOM 1395 O O . ASN A 1 178 ? 14.685 17.903 16.443 1.00 48.11 186 ASN A O 1
ATOM 1411 N N . PHE A 1 180 ? 14.497 16.193 13.528 1.00 45.34 188 PHE A N 1
ATOM 1412 C CA . PHE A 1 180 ? 15.389 15.131 13.044 1.00 42.87 188 PHE A CA 1
ATOM 1413 C C . PHE A 1 180 ? 15.192 14.956 11.542 1.00 43.66 188 PHE A C 1
ATOM 1414 O O . PHE A 1 180 ? 14.255 14.276 11.109 1.00 42.66 188 PHE A O 1
ATOM 1422 N N . ILE A 1 181 ? 16.053 15.586 10.740 1.00 40.37 189 ILE A N 1
ATOM 1423 C CA . ILE A 1 181 ? 15.828 15.667 9.302 1.00 38.41 189 ILE A CA 1
ATOM 1424 C C . ILE A 1 181 ? 17.171 15.811 8.592 1.00 37.63 189 ILE A C 1
ATOM 1425 O O . ILE A 1 181 ? 18.123 16.378 9.135 1.00 35.08 189 ILE A O 1
ATOM 1430 N N . GLY A 1 182 ? 17.244 15.283 7.374 1.00 36.04 190 GLY A N 1
ATOM 1431 C CA . GLY A 1 182 ? 18.454 15.326 6.576 1.00 38.37 190 GLY A CA 1
ATOM 1432 C C . GLY A 1 182 ? 18.620 14.051 5.761 1.00 37.40 190 GLY A C 1
ATOM 1433 O O . GLY A 1 182 ? 17.710 13.225 5.668 1.00 33.44 190 GLY A O 1
ATOM 1434 N N . THR A 1 183 ? 19.808 13.925 5.146 1.00 34.72 191 THR A N 1
ATOM 1435 C CA . THR A 1 183 ? 20.226 12.720 4.417 1.00 34.49 191 THR A CA 1
ATOM 1436 C C . THR A 1 183 ? 21.354 12.044 5.195 1.00 33.00 191 THR A C 1
ATOM 1437 O O . THR A 1 183 ? 22.398 12.679 5.423 1.00 29.74 191 THR A O 1
ATOM 1441 N N . PRO A 1 184 ? 21.197 10.763 5.623 1.00 31.28 192 PRO A N 1
ATOM 1442 C CA . PRO A 1 184 ? 22.086 10.191 6.654 1.00 33.54 192 PRO A CA 1
ATOM 1443 C C . PRO A 1 184 ? 23.592 10.469 6.541 1.00 33.09 192 PRO A C 1
ATOM 1444 O O . PRO A 1 184 ? 24.163 11.018 7.489 1.00 32.04 192 PRO A O 1
ATOM 1448 N N . TYR A 1 185 ? 24.248 10.132 5.423 1.00 29.01 193 TYR A N 1
ATOM 1449 C CA . TYR A 1 185 ? 25.713 10.221 5.378 1.00 33.12 193 TYR A CA 1
ATOM 1450 C C . TYR A 1 185 ? 26.236 11.647 5.537 1.00 35.02 193 TYR A C 1
ATOM 1451 O O . TYR A 1 185 ? 27.403 11.832 5.930 1.00 32.00 193 TYR A O 1
ATOM 1460 N N . TRP A 1 186 ? 25.412 12.657 5.252 1.00 30.31 194 TRP A N 1
ATOM 1461 C CA . TRP A 1 186 ? 25.846 14.042 5.327 1.00 31.02 194 TRP A CA 1
ATOM 1462 C C . TRP A 1 186 ? 25.424 14.724 6.619 1.00 33.50 194 TRP A C 1
ATOM 1463 O O . TRP A 1 186 ? 25.784 15.890 6.825 1.00 33.03 194 TRP A O 1
ATOM 1474 N N . MET A 1 187 ? 24.695 14.039 7.498 1.00 33.40 195 MET A N 1
ATOM 1475 C CA . MET A 1 187 ? 24.154 14.675 8.695 1.00 35.50 195 MET A CA 1
ATOM 1476 C C . MET A 1 187 ? 25.209 14.867 9.779 1.00 38.02 195 MET A C 1
ATOM 1477 O O . MET A 1 187 ? 26.061 13.998 10.019 1.00 38.00 195 MET A O 1
ATOM 1482 N N . ALA A 1 188 ? 25.119 16.006 10.447 1.00 37.34 196 ALA A N 1
ATOM 1483 C CA . ALA A 1 188 ? 25.975 16.453 11.527 1.00 39.78 196 ALA A CA 1
ATOM 1484 C C . ALA A 1 188 ? 25.667 15.672 12.801 1.00 42.23 196 ALA A C 1
ATOM 1485 O O . ALA A 1 188 ? 24.510 15.335 13.059 1.00 39.97 196 ALA A O 1
ATOM 1487 N N . PRO A 1 189 ? 26.684 15.385 13.626 1.00 42.25 197 PRO A N 1
ATOM 1488 C CA . PRO A 1 189 ? 26.420 14.599 14.846 1.00 43.48 197 PRO A CA 1
ATOM 1489 C C . PRO A 1 189 ? 25.363 15.213 15.757 1.00 42.93 197 PRO A C 1
ATOM 1490 O O . PRO A 1 189 ? 24.637 14.474 16.430 1.00 43.83 197 PRO A O 1
ATOM 1494 N N . GLU A 1 190 ? 25.245 16.539 15.800 1.00 42.36 198 GLU A N 1
ATOM 1495 C CA . GLU A 1 190 ? 24.267 17.155 16.685 1.00 44.50 198 GLU A CA 1
ATOM 1496 C C . GLU A 1 190 ? 22.859 17.127 16.108 1.00 44.86 198 GLU A C 1
ATOM 1497 O O . GLU A 1 190 ? 21.902 17.316 16.862 1.00 44.61 198 GLU A O 1
ATOM 1503 N N . VAL A 1 191 ? 22.711 16.925 14.796 1.00 41.50 199 VAL A N 1
ATOM 1504 C CA . VAL A 1 191 ? 21.386 16.678 14.237 1.00 44.37 199 VAL A CA 1
ATOM 1505 C C . VAL A 1 191 ? 20.975 15.231 14.465 1.00 43.06 199 VAL A C 1
ATOM 1506 O O . VAL A 1 191 ? 19.836 14.956 14.851 1.00 41.94 199 VAL A O 1
ATOM 1510 N N . ILE A 1 192 ? 21.896 14.287 14.249 1.00 42.23 200 ILE A N 1
ATOM 1511 C CA . ILE A 1 192 ? 21.598 12.879 14.497 1.00 42.81 200 ILE A CA 1
ATOM 1512 C C . ILE A 1 192 ? 21.159 12.669 15.939 1.00 44.84 200 ILE A C 1
ATOM 1513 O O . ILE A 1 192 ? 20.285 11.838 16.229 1.00 44.43 200 ILE A O 1
ATOM 1518 N N . ALA A 1 193 ? 21.755 13.421 16.865 1.00 45.45 201 ALA A N 1
ATOM 1519 C CA . ALA A 1 193 ? 21.463 13.228 18.278 1.00 44.23 201 ALA A CA 1
ATOM 1520 C C . ALA A 1 193 ? 20.002 13.489 18.613 1.00 49.94 201 ALA A C 1
ATOM 1521 O O . ALA A 1 193 ? 19.529 13.021 19.654 1.00 53.17 201 ALA A O 1
ATOM 1523 N N . CYS A 1 194 ? 19.274 14.217 17.758 1.00 48.77 202 CYS A N 1
ATOM 1524 C CA . CYS A 1 194 ? 17.880 14.549 18.045 1.00 50.15 202 CYS A CA 1
ATOM 1525 C C . CYS A 1 194 ? 16.949 13.350 17.932 1.00 52.37 202 CYS A C 1
ATOM 1526 O O . CYS A 1 194 ? 15.809 13.430 18.403 1.00 54.31 202 CYS A O 1
ATOM 1529 N N . ASP A 1 195 ? 17.402 12.245 17.339 1.00 50.87 203 ASP A N 1
ATOM 1530 C CA . ASP A 1 195 ? 16.550 11.063 17.254 1.00 52.22 203 ASP A CA 1
ATOM 1531 C C . ASP A 1 195 ? 16.275 10.476 18.634 1.00 54.33 203 ASP A C 1
ATOM 1532 O O . ASP A 1 195 ? 15.121 10.202 18.980 1.00 53.55 203 ASP A O 1
ATOM 1537 N N . GLU A 1 196 ? 17.322 10.272 19.437 1.00 57.33 204 GLU A N 1
ATOM 1538 C CA . GLU A 1 196 ? 17.187 9.620 20.740 1.00 61.71 204 GLU A CA 1
ATOM 1539 C C . GLU A 1 196 ? 17.190 10.590 21.913 1.00 63.87 204 GLU A C 1
ATOM 1540 O O . GLU A 1 196 ? 16.989 10.158 23.054 1.00 65.59 204 GLU A O 1
ATOM 1546 N N . ASN A 1 197 ? 17.419 11.876 21.664 1.00 65.54 205 ASN A N 1
ATOM 1547 C CA . ASN A 1 197 ? 17.621 12.874 22.712 1.00 65.72 205 ASN A CA 1
ATOM 1548 C C . ASN A 1 197 ? 16.626 14.007 22.506 1.00 67.48 205 ASN A C 1
ATOM 1549 O O . ASN A 1 197 ? 16.904 14.945 21.736 1.00 67.56 205 ASN A O 1
ATOM 1554 N N . PRO A 1 198 ? 15.474 13.975 23.186 1.00 68.80 206 PRO A N 1
ATOM 1555 C CA . PRO A 1 198 ? 14.442 14.999 22.955 1.00 70.77 206 PRO A CA 1
ATOM 1556 C C . PRO A 1 198 ? 14.829 16.390 23.428 1.00 72.88 206 PRO A C 1
ATOM 1557 O O . PRO A 1 198 ? 14.038 17.324 23.263 1.00 73.43 206 PRO A O 1
ATOM 1561 N N . ASP A 1 199 ? 16.015 16.562 24.008 1.00 74.23 207 ASP A N 1
ATOM 1562 C CA . ASP A 1 199 ? 16.486 17.868 24.437 1.00 73.37 207 ASP A CA 1
ATOM 1563 C C . ASP A 1 199 ? 17.455 18.510 23.453 1.00 75.68 207 ASP A C 1
ATOM 1564 O O . ASP A 1 199 ? 17.618 19.736 23.483 1.00 73.14 207 ASP A O 1
ATOM 1569 N N . ALA A 1 200 ? 18.084 17.712 22.588 1.00 70.32 208 ALA A N 1
ATOM 1570 C CA . ALA A 1 200 ? 19.153 18.196 21.725 1.00 64.33 208 ALA A CA 1
ATOM 1571 C C . ALA A 1 200 ? 18.667 19.323 20.821 1.00 60.68 208 ALA A C 1
ATOM 1572 O O . ALA A 1 200 ? 17.478 19.433 20.509 1.00 64.19 208 ALA A O 1
ATOM 1574 N N . THR A 1 201 ? 19.604 20.176 20.413 1.00 57.55 209 THR A N 1
ATOM 1575 C CA . THR A 1 201 ? 19.333 21.258 19.480 1.00 53.44 209 THR A CA 1
ATOM 1576 C C . THR A 1 201 ? 20.538 21.422 18.575 1.00 53.14 209 THR A C 1
ATOM 1577 O O . THR A 1 201 ? 21.643 20.984 18.897 1.00 53.19 209 THR A O 1
ATOM 1581 N N . TYR A 1 202 ? 20.306 22.047 17.428 1.00 50.91 210 TYR A N 1
ATOM 1582 C CA . TYR A 1 202 ? 21.380 22.417 16.526 1.00 48.85 210 TYR A CA 1
ATOM 1583 C C . TYR A 1 202 ? 21.061 23.782 15.938 1.00 49.37 210 TYR A C 1
ATOM 1584 O O . TYR A 1 202 ? 19.980 24.339 16.158 1.00 46.93 210 TYR A O 1
ATOM 1593 N N . ASP A 1 203 ? 22.029 24.336 15.206 1.00 47.73 211 ASP A N 1
ATOM 1594 C CA . ASP A 1 203 ? 21.814 25.599 14.514 1.00 41.73 211 ASP A CA 1
ATOM 1595 C C . ASP A 1 203 ? 22.482 25.560 13.150 1.00 39.83 211 ASP A C 1
ATOM 1596 O O . ASP A 1 203 ? 22.693 24.481 12.579 1.00 39.03 211 ASP A O 1
ATOM 1601 N N . PHE A 1 204 ? 22.864 26.736 12.648 1.00 39.05 212 PHE A N 1
ATOM 1602 C CA . PHE A 1 204 ? 23.360 26.842 11.286 1.00 37.83 212 PHE A CA 1
ATOM 1603 C C . PHE A 1 204 ? 24.673 26.097 11.065 1.00 38.23 212 PHE A C 1
ATOM 1604 O O . PHE A 1 204 ? 25.006 25.797 9.913 1.00 35.99 212 PHE A O 1
ATOM 1612 N N . LYS A 1 205 ? 25.436 25.798 12.123 1.00 37.34 213 LYS A N 1
ATOM 1613 C CA . LYS A 1 205 ? 26.721 25.119 11.932 1.00 38.26 213 LYS A CA 1
ATOM 1614 C C . LYS A 1 205 ? 26.567 23.689 11.416 1.00 39.38 213 LYS A C 1
ATOM 1615 O O . LYS A 1 205 ? 27.541 23.101 10.926 1.00 35.65 213 LYS A O 1
ATOM 1621 N N . SER A 1 206 ? 25.364 23.119 11.493 1.00 38.12 214 SER A N 1
ATOM 1622 C CA . SER A 1 206 ? 25.146 21.797 10.913 1.00 37.19 214 SER A CA 1
ATOM 1623 C C . SER A 1 206 ? 25.284 21.814 9.394 1.00 35.51 214 SER A C 1
ATOM 1624 O O . SER A 1 206 ? 25.698 20.805 8.803 1.00 33.09 214 SER A O 1
ATOM 1627 N N . ASP A 1 207 ? 24.936 22.932 8.743 1.00 31.02 215 ASP A N 1
ATOM 1628 C CA . ASP A 1 207 ? 25.206 23.070 7.312 1.00 33.89 215 ASP A CA 1
ATOM 1629 C C . ASP A 1 207 ? 26.710 23.024 7.018 1.00 34.71 215 ASP A C 1
ATOM 1630 O O . ASP A 1 207 ? 27.120 22.602 5.933 1.00 33.94 215 ASP A O 1
ATOM 1635 N N . LEU A 1 208 ? 27.546 23.476 7.955 1.00 34.00 216 LEU A N 1
ATOM 1636 C CA . LEU A 1 208 ? 28.983 23.499 7.693 1.00 35.54 216 LEU A CA 1
ATOM 1637 C C . LEU A 1 208 ? 29.600 22.111 7.812 1.00 34.68 216 LEU A C 1
ATOM 1638 O O . LEU A 1 208 ? 30.534 21.790 7.064 1.00 32.88 216 LEU A O 1
ATOM 1643 N N . TRP A 1 209 ? 29.081 21.274 8.716 1.00 32.72 217 TRP A N 1
ATOM 1644 C CA . TRP A 1 209 ? 29.430 19.856 8.689 1.00 35.04 217 TRP A CA 1
ATOM 1645 C C . TRP A 1 209 ? 29.114 19.244 7.328 1.00 33.40 217 TRP A C 1
ATOM 1646 O O . TRP A 1 209 ? 29.975 18.613 6.701 1.00 34.03 217 TRP A O 1
ATOM 1657 N N . SER A 1 210 ? 27.886 19.425 6.848 1.00 31.29 218 SER A N 1
ATOM 1658 C CA . SER A 1 210 ? 27.508 18.821 5.572 1.00 32.07 218 SER A CA 1
ATOM 1659 C C . SER A 1 210 ? 28.396 19.316 4.434 1.00 29.12 218 SER A C 1
ATOM 1660 O O . SER A 1 210 ? 28.701 18.563 3.500 1.00 25.91 218 SER A O 1
ATOM 1663 N N . LEU A 1 211 ? 28.808 20.585 4.478 1.00 32.48 219 LEU A N 1
ATOM 1664 C CA . LEU A 1 211 ? 29.736 21.072 3.453 1.00 30.49 219 LEU A CA 1
ATOM 1665 C C . LEU A 1 211 ? 31.058 20.307 3.500 1.00 28.45 219 LEU A C 1
ATOM 1666 O O . LEU A 1 211 ? 31.603 19.921 2.458 1.00 25.84 219 LEU A O 1
ATOM 1671 N N . GLY A 1 212 ? 31.581 20.065 4.706 1.00 31.07 220 GLY A N 1
ATOM 1672 C CA . GLY A 1 212 ? 32.766 19.233 4.838 1.00 31.73 220 GLY A CA 1
ATOM 1673 C C . GLY A 1 212 ? 32.596 17.855 4.220 1.00 31.56 220 GLY A C 1
ATOM 1674 O O . GLY A 1 212 ? 33.493 17.357 3.535 1.00 32.55 220 GLY A O 1
ATOM 1675 N N . ILE A 1 213 ? 31.446 17.214 4.452 1.00 31.89 221 ILE A N 1
ATOM 1676 C CA . ILE A 1 213 ? 31.247 15.890 3.864 1.00 30.86 221 ILE A CA 1
ATOM 1677 C C . ILE A 1 213 ? 31.183 15.988 2.345 1.00 30.18 221 ILE A C 1
ATOM 1678 O O . ILE A 1 213 ? 31.651 15.085 1.632 1.00 32.06 221 ILE A O 1
ATOM 1683 N N . THR A 1 214 ? 30.635 17.086 1.829 1.00 26.48 222 THR A N 1
ATOM 1684 C CA . THR A 1 214 ? 30.510 17.256 0.386 1.00 29.65 222 THR A CA 1
ATOM 1685 C C . THR A 1 214 ? 31.873 17.477 -0.268 1.00 28.22 222 THR A C 1
ATOM 1686 O O . THR A 1 214 ? 32.102 17.027 -1.394 1.00 26.99 222 THR A O 1
ATOM 1690 N N . ALA A 1 215 ? 32.784 18.175 0.418 1.00 30.98 223 ALA A N 1
ATOM 1691 C CA . ALA A 1 215 ? 34.151 18.295 -0.075 1.00 29.97 223 ALA A CA 1
ATOM 1692 C C . ALA A 1 215 ? 34.825 16.927 -0.172 1.00 31.55 223 ALA A C 1
ATOM 1693 O O . ALA A 1 215 ? 35.505 16.632 -1.163 1.00 30.86 223 ALA A O 1
ATOM 1695 N N . ILE A 1 216 ? 34.627 16.068 0.838 1.00 30.64 224 ILE A N 1
ATOM 1696 C CA . ILE A 1 216 ? 35.173 14.713 0.788 1.00 33.92 224 ILE A CA 1
ATOM 1697 C C . ILE A 1 216 ? 34.541 13.929 -0.359 1.00 33.60 224 ILE A C 1
ATOM 1698 O O . ILE A 1 216 ? 35.222 13.183 -1.074 1.00 35.37 224 ILE A O 1
ATOM 1703 N N . GLU A 1 217 ? 33.236 14.115 -0.567 1.00 32.97 225 GLU A N 1
ATOM 1704 C CA . GLU A 1 217 ? 32.550 13.521 -1.713 1.00 33.91 225 GLU A CA 1
ATOM 1705 C C . GLU A 1 217 ? 33.241 13.883 -3.029 1.00 32.91 225 GLU A C 1
ATOM 1706 O O . GLU A 1 217 ? 33.416 13.030 -3.914 1.00 32.51 225 GLU A O 1
ATOM 1712 N N . MET A 1 218 ? 33.639 15.150 -3.174 1.00 28.40 226 MET A N 1
ATOM 1713 C CA . MET A 1 218 ? 34.300 15.606 -4.393 1.00 30.10 226 MET A CA 1
ATOM 1714 C C . MET A 1 218 ? 35.703 15.024 -4.506 1.00 30.87 226 MET A C 1
ATOM 1715 O O . MET A 1 218 ? 36.174 14.720 -5.609 1.00 33.36 226 MET A O 1
ATOM 1720 N N . ALA A 1 219 ? 36.389 14.870 -3.376 1.00 30.14 227 ALA A N 1
ATOM 1721 C CA . ALA A 1 219 ? 37.768 14.404 -3.425 1.00 34.23 227 ALA A CA 1
ATOM 1722 C C . ALA A 1 219 ? 37.833 12.901 -3.669 1.00 36.81 227 ALA A C 1
ATOM 1723 O O . ALA A 1 219 ? 38.705 12.433 -4.406 1.00 33.94 227 ALA A O 1
ATOM 1725 N N . GLU A 1 220 ? 36.903 12.137 -3.089 1.00 34.68 228 GLU A N 1
ATOM 1726 C CA . GLU A 1 220 ? 37.026 10.681 -3.041 1.00 37.48 228 GLU A CA 1
ATOM 1727 C C . GLU A 1 220 ? 35.883 9.914 -3.692 1.00 37.96 228 GLU A C 1
ATOM 1728 O O . GLU A 1 220 ? 35.940 8.682 -3.706 1.00 36.71 228 GLU A O 1
ATOM 1734 N N . GLY A 1 221 ? 34.834 10.588 -4.193 1.00 34.67 229 GLY A N 1
ATOM 1735 C CA . GLY A 1 221 ? 33.804 9.939 -4.985 1.00 37.60 229 GLY A CA 1
ATOM 1736 C C . GLY A 1 221 ? 32.562 9.526 -4.222 1.00 39.06 229 GLY A C 1
ATOM 1737 O O . GLY A 1 221 ? 31.579 9.101 -4.843 1.00 36.34 229 GLY A O 1
ATOM 1738 N N . ALA A 1 222 ? 32.578 9.651 -2.903 1.00 38.05 230 ALA A N 1
ATOM 1739 C CA . ALA A 1 222 ? 31.494 9.212 -2.034 1.00 36.28 230 ALA A CA 1
ATOM 1740 C C . ALA A 1 222 ? 31.734 9.826 -0.659 1.00 35.36 230 ALA A C 1
ATOM 1741 O O . ALA A 1 222 ? 32.872 10.206 -0.342 1.00 36.57 230 ALA A O 1
ATOM 1743 N N . PRO A 1 223 ? 30.692 9.956 0.154 1.00 34.12 231 PRO A N 1
ATOM 1744 C CA . PRO A 1 223 ? 30.879 10.393 1.540 1.00 35.10 231 PRO A CA 1
ATOM 1745 C C . PRO A 1 223 ? 31.534 9.296 2.359 1.00 37.84 231 PRO A C 1
ATOM 1746 O O . PRO A 1 223 ? 31.554 8.129 1.934 1.00 33.41 231 PRO A O 1
ATOM 1750 N N . PRO A 1 224 ? 32.059 9.623 3.543 1.00 36.22 232 PRO A N 1
ATOM 1751 C CA . PRO A 1 224 ? 32.618 8.578 4.409 1.00 37.14 232 PRO A CA 1
ATOM 1752 C C . PRO A 1 224 ? 31.543 7.556 4.748 1.00 40.53 232 PRO A C 1
ATOM 1753 O O . PRO A 1 224 ? 30.349 7.836 4.662 1.00 39.71 232 PRO A O 1
ATOM 1757 N N . LEU A 1 225 ? 31.984 6.338 5.079 1.00 39.32 233 LEU A N 1
ATOM 1758 C CA . LEU A 1 225 ? 31.113 5.230 5.494 1.00 40.65 233 LEU A CA 1
ATOM 1759 C C . LEU A 1 225 ? 30.123 4.788 4.409 1.00 41.16 233 LEU A C 1
ATOM 1760 O O . LEU A 1 225 ? 29.107 4.153 4.727 1.00 41.58 233 LEU A O 1
ATOM 1765 N N . CYS A 1 226 ? 30.402 5.079 3.132 1.00 40.56 234 CYS A N 1
ATOM 1766 C CA . CYS A 1 226 ? 29.500 4.736 2.032 1.00 38.34 234 CYS A CA 1
ATOM 1767 C C . CYS A 1 226 ? 29.307 3.229 1.839 1.00 43.23 234 CYS A C 1
ATOM 1768 O O . CYS A 1 226 ? 28.398 2.828 1.091 1.00 38.26 234 CYS A O 1
ATOM 1771 N N . ASP A 1 227 ? 30.117 2.378 2.486 1.00 43.06 235 ASP A N 1
ATOM 1772 C CA . ASP A 1 227 ? 29.891 0.940 2.428 1.00 41.56 235 ASP A CA 1
ATOM 1773 C C . ASP A 1 227 ? 29.127 0.400 3.632 1.00 44.18 235 ASP A C 1
ATOM 1774 O O . ASP A 1 227 ? 28.808 -0.793 3.656 1.00 40.51 235 ASP A O 1
ATOM 1779 N N . MET A 1 228 ? 28.829 1.244 4.618 1.00 44.23 236 MET A N 1
ATOM 1780 C CA . MET A 1 228 ? 27.978 0.872 5.741 1.00 41.03 236 MET A CA 1
ATOM 1781 C C . MET A 1 228 ? 26.517 1.046 5.339 1.00 42.38 236 MET A C 1
ATOM 1782 O O . MET A 1 228 ? 26.171 1.970 4.592 1.00 39.19 236 MET A O 1
ATOM 1787 N N . HIS A 1 229 ? 25.656 0.185 5.857 1.00 42.14 237 HIS A N 1
ATOM 1788 C CA . HIS A 1 229 ? 24.232 0.454 5.760 1.00 38.40 237 HIS A CA 1
ATOM 1789 C C . HIS A 1 229 ? 23.905 1.774 6.462 1.00 41.15 237 HIS A C 1
ATOM 1790 O O . HIS A 1 229 ? 24.543 2.120 7.470 1.00 39.45 237 HIS A O 1
ATOM 1797 N N . PRO A 1 230 ? 22.941 2.548 5.943 1.00 38.49 238 PRO A N 1
ATOM 1798 C CA . PRO A 1 230 ? 22.589 3.834 6.582 1.00 39.18 238 PRO A CA 1
ATOM 1799 C C . PRO A 1 230 ? 22.350 3.756 8.084 1.00 38.09 238 PRO A C 1
ATOM 1800 O O . PRO A 1 230 ? 22.743 4.673 8.809 1.00 41.33 238 PRO A O 1
ATOM 1804 N N . MET A 1 231 ? 21.718 2.692 8.572 1.00 38.21 239 MET A N 1
ATOM 1805 C CA . MET A 1 231 ? 21.505 2.551 10.010 1.00 41.27 239 MET A CA 1
ATOM 1806 C C . MET A 1 231 ? 22.823 2.433 10.770 1.00 43.31 239 MET A C 1
ATOM 1807 O O . MET A 1 231 ? 22.906 2.841 11.933 1.00 45.98 239 MET A O 1
ATOM 1812 N N . ARG A 1 232 ? 23.851 1.848 10.157 1.00 39.56 240 ARG A N 1
ATOM 1813 C CA . ARG A 1 232 ? 25.122 1.760 10.858 1.00 43.16 240 ARG A CA 1
ATOM 1814 C C . ARG A 1 232 ? 25.906 3.057 10.733 1.00 42.41 240 ARG A C 1
ATOM 1815 O O . ARG A 1 232 ? 26.580 3.467 11.682 1.00 43.05 240 ARG A O 1
ATOM 1823 N N . ALA A 1 233 ? 25.824 3.721 9.579 1.00 38.58 241 ALA A N 1
ATOM 1824 C CA . ALA A 1 233 ? 26.416 5.049 9.468 1.00 42.22 241 ALA A CA 1
ATOM 1825 C C . ALA A 1 233 ? 25.882 5.981 10.552 1.00 41.42 241 ALA A C 1
ATOM 1826 O O . ALA A 1 233 ? 26.652 6.719 11.181 1.00 41.59 241 ALA A O 1
ATOM 1828 N N . LEU A 1 234 ? 24.569 5.948 10.799 1.00 38.93 242 LEU A N 1
ATOM 1829 C CA . LEU A 1 234 ? 23.983 6.836 11.799 1.00 39.15 242 LEU A CA 1
ATOM 1830 C C . LEU A 1 234 ? 24.439 6.483 13.210 1.00 41.90 242 LEU A C 1
ATOM 1831 O O . LEU A 1 234 ? 24.489 7.357 14.079 1.00 42.92 242 LEU A O 1
ATOM 1836 N N . PHE A 1 235 ? 24.749 5.212 13.469 1.00 43.18 243 PHE A N 1
ATOM 1837 C CA . PHE A 1 235 ? 25.388 4.864 14.733 1.00 44.62 243 PHE A CA 1
ATOM 1838 C C . PHE A 1 235 ? 26.832 5.379 14.806 1.00 45.13 243 PHE A C 1
ATOM 1839 O O . PHE A 1 235 ? 27.299 5.770 15.884 1.00 45.57 243 PHE A O 1
ATOM 1847 N N . LEU A 1 236 ? 27.548 5.403 13.685 1.00 43.03 244 LEU A N 1
ATOM 1848 C CA . LEU A 1 236 ? 28.985 5.634 13.749 1.00 45.25 244 LEU A CA 1
ATOM 1849 C C . LEU A 1 236 ? 29.378 7.105 13.654 1.00 45.59 244 LEU A C 1
ATOM 1850 O O . LEU A 1 236 ? 30.419 7.487 14.197 1.00 47.96 244 LEU A O 1
ATOM 1855 N N . ILE A 1 237 ? 28.584 7.943 12.983 1.00 45.04 245 ILE A N 1
ATOM 1856 C CA . ILE A 1 237 ? 28.955 9.357 12.836 1.00 43.98 245 ILE A CA 1
ATOM 1857 C C . ILE A 1 237 ? 29.152 10.049 14.184 1.00 46.09 245 ILE A C 1
ATOM 1858 O O . ILE A 1 237 ? 30.152 10.768 14.343 1.00 47.47 245 ILE A O 1
ATOM 1863 N N . PRO A 1 238 ? 28.279 9.879 15.181 1.00 44.49 246 PRO A N 1
ATOM 1864 C CA . PRO A 1 238 ? 28.525 10.555 16.467 1.00 46.14 246 PRO A CA 1
ATOM 1865 C C . PRO A 1 238 ? 29.640 9.933 17.296 1.00 49.17 246 PRO A C 1
ATOM 1866 O O . PRO A 1 238 ? 30.086 10.564 18.264 1.00 49.86 246 PRO A O 1
ATOM 1870 N N . ARG A 1 239 ? 30.098 8.730 16.965 1.00 47.25 247 ARG A N 1
ATOM 1871 C CA . ARG A 1 239 ? 31.039 8.000 17.806 1.00 47.27 247 ARG A CA 1
ATOM 1872 C C . ARG A 1 239 ? 32.451 7.941 17.244 1.00 49.81 247 ARG A C 1
ATOM 1873 O O . ARG A 1 239 ? 33.410 8.118 17.995 1.00 49.02 247 ARG A O 1
ATOM 1881 N N . ASN A 1 240 ? 32.602 7.685 15.946 1.00 48.58 248 ASN A N 1
ATOM 1882 C CA . ASN A 1 240 ? 33.875 7.762 15.242 1.00 46.72 248 ASN A CA 1
ATOM 1883 C C . ASN A 1 240 ? 34.542 9.116 15.461 1.00 50.72 248 ASN A C 1
ATOM 1884 O O . ASN A 1 240 ? 33.851 10.119 15.694 1.00 49.16 248 ASN A O 1
ATOM 1889 N N . PRO A 1 241 ? 35.868 9.196 15.368 1.00 49.91 249 PRO A N 1
ATOM 1890 C CA . PRO A 1 241 ? 36.511 10.510 15.250 1.00 47.12 249 PRO A CA 1
ATOM 1891 C C . PRO A 1 241 ? 36.133 11.156 13.929 1.00 45.82 249 PRO A C 1
ATOM 1892 O O . PRO A 1 241 ? 35.692 10.490 12.991 1.00 44.55 249 PRO A O 1
ATOM 1896 N N . ALA A 1 242 ? 36.314 12.471 13.868 1.00 46.04 250 ALA A N 1
ATOM 1897 C CA . ALA A 1 242 ? 35.910 13.227 12.691 1.00 46.41 250 ALA A CA 1
ATOM 1898 C C . ALA A 1 242 ? 36.571 12.658 11.436 1.00 44.96 250 ALA A C 1
ATOM 1899 O O . ALA A 1 242 ? 37.711 12.190 11.496 1.00 44.48 250 ALA A O 1
ATOM 1901 N N . PRO A 1 243 ? 35.869 12.634 10.304 1.00 42.72 251 PRO A N 1
ATOM 1902 C CA . PRO A 1 243 ? 36.441 12.043 9.086 1.00 43.21 251 PRO A CA 1
ATOM 1903 C C . PRO A 1 243 ? 37.608 12.852 8.522 1.00 44.91 251 PRO A C 1
ATOM 1904 O O . PRO A 1 243 ? 37.658 14.078 8.642 1.00 40.76 251 PRO A O 1
ATOM 1908 N N . ARG A 1 244 ? 38.543 12.146 7.873 1.00 42.78 252 ARG A N 1
ATOM 1909 C CA . ARG A 1 244 ? 39.726 12.757 7.266 1.00 49.14 252 ARG A CA 1
ATOM 1910 C C . ARG A 1 244 ? 39.889 12.245 5.838 1.00 45.40 252 ARG A C 1
ATOM 1911 O O . ARG A 1 244 ? 39.389 11.173 5.482 1.00 45.01 252 ARG A O 1
ATOM 1919 N N . LEU A 1 245 ? 40.568 13.044 5.015 1.00 42.02 253 LEU A N 1
ATOM 1920 C CA . LEU A 1 245 ? 40.920 12.626 3.663 1.00 43.53 253 LEU A CA 1
ATOM 1921 C C . LEU A 1 245 ? 41.905 11.462 3.716 1.00 46.26 253 LEU A C 1
ATOM 1922 O O . LEU A 1 245 ? 42.870 11.495 4.484 1.00 42.50 253 LEU A O 1
ATOM 1927 N N . LYS A 1 246 ? 41.661 10.430 2.893 1.00 44.43 254 LYS A N 1
ATOM 1928 C CA . LYS A 1 246 ? 42.515 9.241 2.915 1.00 43.81 254 LYS A CA 1
ATOM 1929 C C . LYS A 1 246 ? 43.928 9.541 2.431 1.00 44.80 254 LYS A C 1
ATOM 1930 O O . LYS A 1 246 ? 44.897 9.081 3.039 1.00 47.08 254 LYS A O 1
ATOM 1936 N N . SER A 1 247 ? 44.072 10.295 1.336 1.00 44.18 255 SER A N 1
ATOM 1937 C CA . SER A 1 247 ? 45.363 10.450 0.668 1.00 46.05 255 SER A CA 1
ATOM 1938 C C . SER A 1 247 ? 46.164 11.605 1.253 1.00 46.12 255 SER A C 1
ATOM 1939 O O . SER A 1 247 ? 45.624 12.675 1.546 1.00 45.94 255 SER A O 1
ATOM 1942 N N . LYS A 1 248 ? 47.456 11.382 1.413 1.00 43.82 256 LYS A N 1
ATOM 1943 C CA . LYS A 1 248 ? 48.367 12.436 1.837 1.00 47.13 256 LYS A CA 1
ATOM 1944 C C . LYS A 1 248 ? 48.804 13.334 0.689 1.00 46.71 256 LYS A C 1
ATOM 1945 O O . LYS A 1 248 ? 49.574 14.276 0.920 1.00 46.97 256 LYS A O 1
ATOM 1951 N N . LYS A 1 249 ? 48.334 13.071 -0.533 1.00 46.71 257 LYS A N 1
ATOM 1952 C CA . LYS A 1 249 ? 48.701 13.905 -1.670 1.00 46.30 257 LYS A CA 1
ATOM 1953 C C . LYS A 1 249 ? 47.982 15.251 -1.668 1.00 45.07 257 LYS A C 1
ATOM 1954 O O . LYS A 1 249 ? 48.459 16.188 -2.322 1.00 41.71 257 LYS A O 1
ATOM 1960 N N . TRP A 1 250 ? 46.848 15.368 -0.973 1.00 41.52 258 TRP A N 1
ATOM 1961 C CA . TRP A 1 250 ? 46.148 16.650 -0.913 1.00 41.26 258 TRP A CA 1
ATOM 1962 C C . TRP A 1 250 ? 46.986 17.683 -0.161 1.00 42.80 258 TRP A C 1
ATOM 1963 O O . TRP A 1 250 ? 47.789 17.342 0.715 1.00 42.27 258 TRP A O 1
ATOM 1974 N N . SER A 1 251 ? 46.784 18.961 -0.497 1.00 37.40 259 SER A N 1
ATOM 1975 C CA . SER A 1 251 ? 47.573 20.014 0.129 1.00 41.99 259 SER A CA 1
ATOM 1976 C C . SER A 1 251 ? 47.239 20.114 1.618 1.00 40.75 259 SER A C 1
ATOM 1977 O O . SER A 1 251 ? 46.164 19.715 2.069 1.00 38.05 259 SER A O 1
ATOM 1980 N N . LYS A 1 252 ? 48.192 20.650 2.387 1.00 41.85 260 LYS A N 1
ATOM 1981 C CA . LYS A 1 252 ? 47.941 20.895 3.804 1.00 40.53 260 LYS A CA 1
ATOM 1982 C C . LYS A 1 252 ? 46.798 21.875 3.987 1.00 40.74 260 LYS A C 1
ATOM 1983 O O . LYS A 1 252 ? 46.032 21.771 4.955 1.00 40.01 260 LYS A O 1
ATOM 1989 N N . LYS A 1 253 ? 46.665 22.812 3.049 1.00 38.59 261 LYS A N 1
ATOM 1990 C CA . LYS A 1 253 ? 45.535 23.739 3.017 1.00 38.68 261 LYS A CA 1
ATOM 1991 C C . LYS A 1 253 ? 44.204 22.997 2.958 1.00 39.64 261 LYS A C 1
ATOM 1992 O O . LYS A 1 253 ? 43.282 23.275 3.739 1.00 38.11 261 LYS A O 1
ATOM 1998 N N . PHE A 1 254 ? 44.069 22.063 2.013 1.00 40.64 262 PHE A N 1
ATOM 1999 C CA . PHE A 1 254 ? 42.813 21.318 1.887 1.00 36.38 262 PHE A CA 1
ATOM 2000 C C . PHE A 1 254 ? 42.548 20.502 3.145 1.00 36.89 262 PHE A C 1
ATOM 2001 O O . PHE A 1 254 ? 41.437 20.521 3.691 1.00 36.67 262 PHE A O 1
ATOM 2009 N N . GLN A 1 255 ? 43.572 19.797 3.636 1.00 38.70 263 GLN A N 1
ATOM 2010 C CA . GLN A 1 255 ? 43.418 19.009 4.856 1.00 40.87 263 GLN A CA 1
ATOM 2011 C C . GLN A 1 255 ? 42.980 19.888 6.018 1.00 40.56 263 GLN A C 1
ATOM 2012 O O . GLN A 1 255 ? 42.097 19.511 6.798 1.00 39.04 263 GLN A O 1
ATOM 2018 N N . SER A 1 256 ? 43.567 21.080 6.127 1.00 35.44 264 SER A N 1
ATOM 2019 C CA . SER A 1 256 ? 43.210 22.005 7.197 1.00 37.63 264 SER A CA 1
ATOM 2020 C C . SER A 1 256 ? 41.750 22.441 7.097 1.00 38.54 264 SER A C 1
ATOM 2021 O O . SER A 1 256 ? 41.060 22.551 8.117 1.00 39.17 264 SER A O 1
ATOM 2024 N N . PHE A 1 257 ? 41.258 22.677 5.870 1.00 36.68 265 PHE A N 1
ATOM 2025 C CA . PHE A 1 257 ? 39.870 23.097 5.663 1.00 38.20 265 PHE A CA 1
ATOM 2026 C C . PHE A 1 257 ? 38.880 22.006 6.072 1.00 38.39 265 PHE A C 1
ATOM 2027 O O . PHE A 1 257 ? 37.853 22.297 6.697 1.00 36.13 265 PHE A O 1
ATOM 2035 N N . ILE A 1 258 ? 39.168 20.748 5.717 1.00 38.45 266 ILE A N 1
ATOM 2036 C CA . ILE A 1 258 ? 38.328 19.623 6.129 1.00 36.61 266 ILE A CA 1
ATOM 2037 C C . ILE A 1 258 ? 38.307 19.498 7.645 1.00 38.37 266 ILE A C 1
ATOM 2038 O O . ILE A 1 258 ? 37.281 19.147 8.251 1.00 41.71 266 ILE A O 1
ATOM 2043 N N . GLU A 1 259 ? 39.440 19.781 8.277 1.00 39.70 267 GLU A N 1
ATOM 2044 C CA . GLU A 1 259 ? 39.541 19.765 9.731 1.00 43.12 267 GLU A CA 1
ATOM 2045 C C . GLU A 1 259 ? 38.636 20.811 10.358 1.00 43.55 267 GLU A C 1
ATOM 2046 O O . GLU A 1 259 ? 38.029 20.566 11.409 1.00 48.04 267 GLU A O 1
ATOM 2052 N N . SER A 1 260 ? 38.526 21.984 9.723 1.00 40.09 268 SER A N 1
ATOM 2053 C CA . SER A 1 260 ? 37.699 23.056 10.273 1.00 42.62 268 SER A CA 1
ATOM 2054 C C . SER A 1 260 ? 36.206 22.765 10.108 1.00 40.13 268 SER A C 1
ATOM 2055 O O . SER A 1 260 ? 35.429 22.996 11.037 1.00 42.57 268 SER A O 1
ATOM 2058 N N . CYS A 1 261 ? 35.780 22.275 8.940 1.00 37.24 269 CYS A N 1
ATOM 2059 C CA . CYS A 1 261 ? 34.372 21.913 8.773 1.00 41.68 269 CYS A CA 1
ATOM 2060 C C . CYS A 1 261 ? 33.959 20.797 9.724 1.00 40.40 269 CYS A C 1
ATOM 2061 O O . CYS A 1 261 ? 32.908 20.879 10.361 1.00 40.86 269 CYS A O 1
ATOM 2064 N N . LEU A 1 26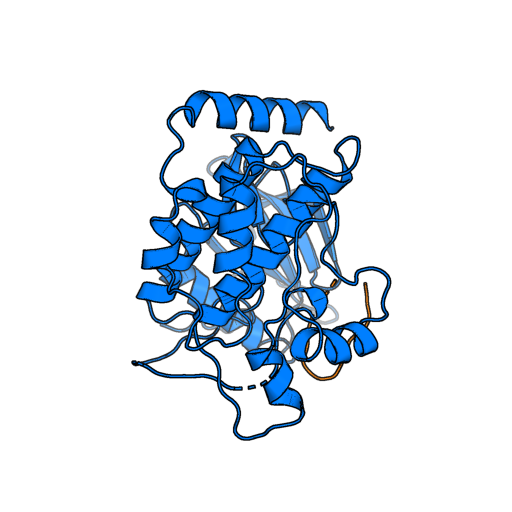2 ? 34.760 19.737 9.823 1.00 40.30 270 LEU A N 1
ATOM 2065 C CA . LEU A 1 262 ? 34.321 18.531 10.538 1.00 40.93 270 LEU A CA 1
ATOM 2066 C C . LEU A 1 262 ? 34.811 18.492 11.981 1.00 44.38 270 LEU A C 1
ATOM 2067 O O . LEU A 1 262 ? 35.448 17.535 12.411 1.00 47.78 270 LEU A O 1
ATOM 2072 N N . VAL A 1 263 ? 34.544 19.547 12.741 1.00 45.57 271 VAL A N 1
ATOM 2073 C CA . VAL A 1 263 ? 34.747 19.524 14.184 1.00 46.67 271 VAL A CA 1
ATOM 2074 C C . VAL A 1 263 ? 33.470 18.948 14.783 1.00 49.44 271 VAL A C 1
ATOM 2075 O O . VAL A 1 263 ? 32.378 19.453 14.520 1.00 45.73 271 VAL A O 1
ATOM 2079 N N . LYS A 1 264 ? 33.596 17.875 15.564 1.00 47.80 272 LYS A N 1
ATOM 2080 C CA . LYS A 1 264 ? 32.400 17.181 16.019 1.00 48.79 272 LYS A CA 1
ATOM 2081 C C . LYS A 1 264 ? 31.631 18.014 17.036 1.00 49.91 272 LYS A C 1
ATOM 2082 O O . LYS A 1 264 ? 30.413 18.188 16.910 1.00 51.76 272 LYS A O 1
ATOM 2088 N N . ASN A 1 265 ? 32.322 18.546 18.041 1.00 49.18 273 ASN A N 1
ATOM 2089 C CA . ASN A 1 265 ? 31.707 19.483 18.973 1.00 53.12 273 ASN A CA 1
ATOM 2090 C C . ASN A 1 265 ? 31.289 20.761 18.258 1.00 58.37 273 ASN A C 1
ATOM 2091 O O . ASN A 1 265 ? 32.144 21.575 17.896 1.00 57.36 273 ASN A O 1
ATOM 2096 N N . HIS A 1 266 ? 29.974 20.957 18.072 1.00 57.57 274 HIS A N 1
ATOM 2097 C CA . HIS A 1 266 ? 29.496 22.016 17.187 1.00 56.82 274 HIS A CA 1
ATOM 2098 C C . HIS A 1 266 ? 29.673 23.407 17.786 1.00 58.73 274 HIS A C 1
ATOM 2099 O O . HIS A 1 266 ? 29.762 24.392 17.043 1.00 58.53 274 HIS A O 1
ATOM 2106 N N . SER A 1 267 ? 29.718 23.527 19.108 1.00 59.70 275 SER A N 1
ATOM 2107 C CA . SER A 1 267 ? 29.969 24.846 19.665 1.00 61.63 275 SER A CA 1
ATOM 2108 C C . SER A 1 267 ? 31.402 25.296 19.410 1.00 63.71 275 SER A C 1
ATOM 2109 O O . SER A 1 267 ? 31.680 26.500 19.461 1.00 67.78 275 SER A O 1
ATOM 2112 N N . GLN A 1 268 ? 32.309 24.361 19.131 1.00 60.30 276 GLN A N 1
ATOM 2113 C CA . GLN A 1 268 ? 33.690 24.675 18.801 1.00 62.61 276 GLN A CA 1
ATOM 2114 C C . GLN A 1 268 ? 33.952 24.652 17.302 1.00 59.36 276 GLN A C 1
ATOM 2115 O O . GLN A 1 268 ? 35.070 24.951 16.874 1.00 56.42 276 GLN A O 1
ATOM 2121 N N . ARG A 1 269 ? 32.953 24.303 16.508 1.00 57.30 277 ARG A N 1
ATOM 2122 C CA . ARG A 1 269 ? 33.061 24.404 15.063 1.00 52.10 277 ARG A CA 1
ATOM 2123 C C . ARG A 1 269 ? 33.032 25.871 14.659 1.00 52.96 277 ARG A C 1
ATOM 2124 O O . ARG A 1 269 ? 32.200 26.627 15.171 1.00 53.00 277 ARG A O 1
ATOM 2132 N N . PRO A 1 270 ? 33.908 26.316 13.761 1.00 52.00 278 PRO A N 1
ATOM 2133 C CA . PRO A 1 270 ? 33.899 27.732 13.377 1.00 51.36 278 PRO A CA 1
ATOM 2134 C C . PRO A 1 270 ? 32.641 28.091 12.598 1.00 51.46 278 PRO A C 1
ATOM 2135 O O . PRO A 1 270 ? 32.043 27.254 11.916 1.00 50.40 278 PRO A O 1
ATOM 2139 N N . ALA A 1 271 ? 32.242 29.358 12.713 1.00 52.85 279 ALA A N 1
ATOM 2140 C CA . ALA A 1 271 ? 31.058 29.881 12.047 1.00 51.49 279 ALA A CA 1
ATOM 2141 C C . ALA A 1 271 ? 31.343 30.151 10.572 1.00 48.65 279 ALA A C 1
ATOM 2142 O O . ALA A 1 271 ? 32.491 30.133 10.116 1.00 46.05 279 ALA A O 1
ATOM 2144 N N . THR A 1 272 ? 30.271 30.426 9.822 1.00 46.00 280 THR A N 1
ATOM 2145 C CA . THR A 1 272 ? 30.400 30.585 8.377 1.00 45.75 280 THR A CA 1
ATOM 2146 C C . THR A 1 272 ? 31.407 31.676 8.009 1.00 49.67 280 THR A C 1
ATOM 2147 O O . THR A 1 272 ? 32.228 31.487 7.103 1.00 48.09 280 THR A O 1
ATOM 2151 N N . GLU A 1 273 ? 31.376 32.813 8.710 1.00 52.06 281 GLU A N 1
ATOM 2152 C CA . GLU A 1 273 ? 32.281 33.914 8.383 1.00 53.59 281 GLU A CA 1
ATOM 2153 C C . GLU A 1 273 ? 33.738 33.508 8.572 1.00 53.93 281 GLU A C 1
ATOM 2154 O O . GLU A 1 273 ? 34.579 33.744 7.694 1.00 54.24 281 GLU A O 1
ATOM 2160 N N . GLN A 1 274 ? 34.056 32.898 9.717 1.00 52.40 282 GLN A N 1
ATOM 2161 C CA . GLN A 1 274 ? 35.415 32.414 9.946 1.00 51.82 282 GLN A CA 1
ATOM 2162 C C . GLN A 1 274 ? 35.833 31.421 8.866 1.00 50.42 282 GLN A C 1
ATOM 2163 O O . GLN A 1 274 ? 36.960 31.482 8.360 1.00 48.40 282 GLN A O 1
ATOM 2169 N N . LEU A 1 275 ? 34.927 30.507 8.483 1.00 47.18 283 LEU A N 1
ATOM 2170 C CA . LEU A 1 275 ? 35.247 29.533 7.444 1.00 43.48 283 LEU A CA 1
ATOM 2171 C C . LEU A 1 275 ? 35.558 30.222 6.115 1.00 44.43 283 LEU A C 1
ATOM 2172 O O . LEU A 1 275 ? 36.481 29.819 5.394 1.00 44.03 283 LEU A O 1
ATOM 2177 N N . MET A 1 276 ? 34.812 31.276 5.787 1.00 43.79 284 MET A N 1
ATOM 2178 C CA . MET A 1 276 ? 35.083 32.047 4.575 1.00 47.59 284 MET A CA 1
ATOM 2179 C C . MET A 1 276 ? 36.517 32.583 4.516 1.00 42.34 284 MET A C 1
ATOM 2180 O O . MET A 1 276 ? 37.045 32.814 3.422 1.00 43.33 284 MET A O 1
ATOM 2185 N N . LYS A 1 277 ? 37.160 32.812 5.658 1.00 42.07 285 LYS A N 1
ATOM 2186 C CA . LYS A 1 277 ? 38.513 33.357 5.643 1.00 43.83 285 LYS A CA 1
ATOM 2187 C C . LYS A 1 277 ? 39.601 32.290 5.624 1.00 42.30 285 LYS A C 1
ATOM 2188 O O . LYS A 1 277 ? 40.788 32.643 5.583 1.00 45.37 285 LYS A O 1
ATOM 2194 N N . HIS A 1 278 ? 39.240 31.012 5.659 1.00 40.99 286 HIS A N 1
ATOM 2195 C CA . HIS A 1 278 ? 40.247 29.966 5.613 1.00 40.44 286 HIS A CA 1
ATOM 2196 C C . HIS A 1 278 ? 41.043 30.077 4.317 1.00 39.78 286 HIS A C 1
ATOM 2197 O O . HIS A 1 278 ? 40.456 30.315 3.251 1.00 39.01 286 HIS A O 1
ATOM 2204 N N . PRO A 1 279 ? 42.371 29.894 4.366 1.00 40.44 287 PRO A N 1
ATOM 2205 C CA . PRO A 1 279 ? 43.187 30.041 3.144 1.00 40.63 287 PRO A CA 1
ATOM 2206 C C . PRO A 1 279 ? 42.714 29.199 1.973 1.00 40.09 287 PRO A C 1
ATOM 2207 O O . PRO A 1 279 ? 42.800 29.644 0.821 1.00 39.18 287 PRO A O 1
ATOM 2211 N N . PHE A 1 280 ? 42.200 27.996 2.238 1.00 37.48 288 PHE A N 1
ATOM 2212 C CA . PHE A 1 280 ? 41.689 27.158 1.161 1.00 36.14 288 PHE A CA 1
ATOM 2213 C C . PHE A 1 280 ? 40.593 27.867 0.364 1.00 38.02 288 PHE A C 1
ATOM 2214 O O . PHE A 1 280 ? 40.496 27.681 -0.853 1.00 37.83 288 PHE A O 1
ATOM 2222 N N . ILE A 1 281 ? 39.776 28.687 1.024 1.00 38.17 289 ILE A N 1
ATOM 2223 C CA . ILE A 1 281 ? 38.646 29.361 0.390 1.00 37.43 289 ILE A CA 1
ATOM 2224 C C . ILE A 1 281 ? 39.008 30.773 -0.047 1.00 39.56 289 ILE A C 1
ATOM 2225 O O . ILE A 1 281 ? 38.603 31.224 -1.119 1.00 41.12 289 ILE A O 1
ATOM 2230 N N . ARG A 1 282 ? 39.775 31.472 0.785 1.00 40.28 290 ARG A N 1
ATOM 2231 C CA . ARG A 1 282 ? 40.029 32.895 0.605 1.00 41.52 290 ARG A CA 1
ATOM 2232 C C . ARG A 1 282 ? 40.984 33.184 -0.554 1.00 47.43 290 ARG A C 1
ATOM 2233 O O . ARG A 1 282 ? 40.878 34.239 -1.191 1.00 49.08 290 ARG A O 1
ATOM 2241 N N . ASP A 1 283 ? 41.918 32.275 -0.840 1.00 49.62 291 ASP A N 1
ATOM 2242 C CA . ASP A 1 283 ? 43.039 32.529 -1.755 1.00 53.35 291 ASP A CA 1
ATOM 2243 C C . ASP A 1 283 ? 42.841 31.728 -3.046 1.00 52.84 291 ASP A C 1
ATOM 2244 O O . ASP A 1 283 ? 43.235 30.560 -3.140 1.00 53.00 291 ASP A O 1
ATOM 2249 N N . GLN A 1 284 ? 42.233 32.368 -4.048 1.00 50.07 292 GLN A N 1
ATOM 2250 C CA . GLN A 1 284 ? 41.974 31.738 -5.344 1.00 48.96 292 GLN A CA 1
ATOM 2251 C C . GLN A 1 284 ? 42.229 32.745 -6.456 1.00 50.99 292 GLN A C 1
ATOM 2252 O O . GLN A 1 284 ? 41.304 33.185 -7.143 1.00 50.78 292 GLN A O 1
ATOM 2258 N N . PRO A 1 285 ? 43.495 33.116 -6.684 1.00 53.08 293 PRO A N 1
ATOM 2259 C CA . PRO A 1 285 ? 43.778 34.172 -7.667 1.00 55.08 293 PRO A CA 1
ATOM 2260 C C . PRO A 1 285 ? 43.642 33.726 -9.117 1.00 56.32 293 PRO A C 1
ATOM 2261 O O . PRO A 1 285 ? 43.744 34.577 -10.013 1.00 59.39 293 PRO A O 1
ATOM 2265 N N . ASN A 1 286 ? 43.397 32.441 -9.377 1.00 53.14 294 ASN A N 1
ATOM 2266 C CA . ASN A 1 286 ? 43.272 31.917 -10.733 1.00 55.86 294 ASN A CA 1
ATOM 2267 C C . ASN A 1 286 ? 41.843 31.466 -11.021 1.00 53.74 294 ASN A C 1
ATOM 2268 O O . ASN A 1 286 ? 41.622 30.456 -11.687 1.00 49.84 294 ASN A O 1
ATOM 2273 N N . GLU A 1 287 ? 40.864 32.232 -10.525 1.00 52.40 295 GLU A N 1
ATOM 2274 C CA . GLU A 1 287 ? 39.463 31.867 -10.696 1.00 53.83 295 GLU A CA 1
ATOM 2275 C C . GLU A 1 287 ? 39.092 31.772 -12.172 1.00 50.64 295 GLU A C 1
ATOM 2276 O O . GLU A 1 287 ? 38.381 30.846 -12.585 1.00 50.24 295 GLU A O 1
ATOM 2282 N N . ARG A 1 288 ? 39.575 32.713 -12.979 1.00 50.76 296 ARG A N 1
ATOM 2283 C CA . ARG A 1 288 ? 39.234 32.731 -14.399 1.00 55.03 296 ARG A CA 1
ATOM 2284 C C . ARG A 1 288 ? 39.662 31.437 -15.087 1.00 52.55 296 ARG A C 1
ATOM 2285 O O . ARG A 1 288 ? 38.874 30.816 -15.811 1.00 49.47 296 ARG A O 1
ATOM 2293 N N . GLN A 1 289 ? 40.909 31.010 -14.864 1.00 51.75 297 GLN A N 1
ATOM 2294 C CA . GLN A 1 289 ? 41.395 29.782 -15.482 1.00 50.71 297 GLN A CA 1
ATOM 2295 C C . GLN A 1 289 ? 40.620 28.570 -14.984 1.00 46.85 297 GLN A C 1
ATOM 2296 O O . GLN A 1 289 ? 40.247 27.698 -15.774 1.00 47.47 297 GLN A O 1
ATOM 2302 N N . VAL A 1 290 ? 40.356 28.508 -13.677 1.00 47.35 298 VAL A N 1
ATOM 2303 C CA . VAL A 1 290 ? 39.669 27.358 -13.091 1.00 46.86 298 VAL A CA 1
ATOM 2304 C C . VAL A 1 290 ? 38.271 27.182 -13.683 1.00 46.21 298 VAL A C 1
ATOM 2305 O O . VAL A 1 290 ? 37.841 26.053 -13.964 1.00 40.76 298 VAL A O 1
ATOM 2309 N N . ARG A 1 291 ? 37.533 28.280 -13.876 1.00 44.44 299 ARG A N 1
ATOM 2310 C CA . ARG A 1 291 ? 36.182 28.124 -14.408 1.00 44.72 299 ARG A CA 1
ATOM 2311 C C . ARG A 1 291 ? 36.207 27.622 -15.843 1.00 42.70 299 ARG A C 1
ATOM 2312 O O . ARG A 1 291 ? 35.333 26.838 -16.241 1.00 44.21 299 ARG A O 1
ATOM 2320 N N . ILE A 1 292 ? 37.202 28.040 -16.619 1.00 44.19 300 ILE A N 1
ATOM 2321 C CA . ILE A 1 292 ? 37.337 27.557 -17.988 1.00 45.88 300 ILE A CA 1
ATOM 2322 C C . ILE A 1 292 ? 37.613 26.054 -17.998 1.00 44.59 300 ILE A C 1
ATOM 2323 O O . ILE A 1 292 ? 37.012 25.305 -18.776 1.00 44.22 300 ILE A O 1
ATOM 2328 N N . GLN A 1 293 ? 38.518 25.589 -17.127 1.00 46.00 301 GLN A N 1
ATOM 2329 C CA . GLN A 1 293 ? 38.857 24.169 -17.089 1.00 45.11 301 GLN A CA 1
ATOM 2330 C C . GLN A 1 293 ? 37.657 23.339 -16.678 1.00 44.87 301 GLN A C 1
ATOM 2331 O O . GLN A 1 293 ? 37.415 22.263 -17.236 1.00 43.44 301 GLN A O 1
ATOM 2337 N N . LEU A 1 294 ? 36.901 23.824 -15.692 1.00 43.91 302 LEU A N 1
ATOM 2338 C CA . LEU A 1 294 ? 35.686 23.134 -15.276 1.00 44.00 302 LEU A CA 1
ATOM 2339 C C . LEU A 1 294 ? 34.691 23.029 -16.425 1.00 43.85 302 LEU A C 1
ATOM 2340 O O . LEU A 1 294 ? 34.169 21.944 -16.711 1.00 43.78 302 LEU A O 1
ATOM 2345 N N . LYS A 1 295 ? 34.427 24.146 -17.109 1.00 42.48 303 LYS A N 1
ATOM 2346 C CA . LYS A 1 295 ? 33.514 24.106 -18.247 1.00 45.48 303 LYS A CA 1
ATOM 2347 C C . LYS A 1 295 ? 33.986 23.108 -19.303 1.00 47.62 303 LYS A C 1
ATOM 2348 O O . LYS A 1 295 ? 33.196 22.311 -19.815 1.00 48.10 303 LYS A O 1
ATOM 2354 N N . ASP A 1 296 ? 35.276 23.131 -19.641 1.00 45.62 304 ASP A N 1
ATOM 2355 C CA . ASP A 1 296 ? 35.784 22.197 -20.645 1.00 49.61 304 ASP A CA 1
ATOM 2356 C C . ASP A 1 296 ? 35.694 20.748 -20.162 1.00 49.33 304 ASP A C 1
ATOM 2357 O O . ASP A 1 296 ? 35.362 19.850 -20.941 1.00 49.21 304 ASP A O 1
ATOM 2362 N N . HIS A 1 297 ? 35.981 20.501 -18.885 1.00 45.74 305 HIS A N 1
ATOM 2363 C CA . HIS A 1 297 ? 35.845 19.148 -18.360 1.00 51.30 305 HIS A CA 1
ATOM 2364 C C . HIS A 1 297 ? 34.395 18.678 -18.414 1.00 53.50 305 HIS A C 1
ATOM 2365 O O . HIS A 1 297 ? 34.123 17.537 -18.803 1.00 55.35 305 HIS A O 1
ATOM 2372 N N . ILE A 1 298 ? 33.455 19.549 -18.033 1.00 50.45 306 ILE A N 1
ATOM 2373 C CA . ILE A 1 298 ? 32.029 19.230 -18.115 1.00 52.34 306 ILE A CA 1
ATOM 2374 C C . ILE A 1 298 ? 31.661 18.787 -19.526 1.00 57.66 306 ILE A C 1
ATOM 2375 O O . ILE A 1 298 ? 31.013 17.753 -19.726 1.00 59.57 306 ILE A O 1
ATOM 2380 N N . ASP A 1 299 ? 32.072 19.569 -20.528 1.00 54.71 307 ASP A N 1
ATOM 2381 C CA . ASP A 1 299 ? 31.742 19.241 -21.910 1.00 58.80 307 ASP A CA 1
ATOM 2382 C C . ASP A 1 299 ? 32.475 17.991 -22.391 1.00 63.04 307 ASP A C 1
ATOM 2383 O O . ASP A 1 299 ? 31.935 17.236 -23.204 1.00 66.94 307 ASP A O 1
ATOM 2388 N N . ARG A 1 300 ? 33.689 17.743 -21.898 1.00 61.10 308 ARG A N 1
ATOM 2389 C CA . ARG A 1 300 ? 34.397 16.526 -22.284 1.00 66.33 308 ARG A CA 1
ATOM 2390 C C . ARG A 1 300 ? 33.618 15.286 -21.867 1.00 74.44 308 ARG A C 1
ATOM 2391 O O . ARG A 1 300 ? 33.589 14.285 -22.595 1.00 79.09 308 ARG A O 1
ATOM 2399 N N . THR A 1 301 ? 32.946 15.353 -20.717 1.00 80.01 309 THR A N 1
ATOM 2400 C CA . THR A 1 301 ? 32.369 14.187 -20.061 1.00 82.71 309 THR A CA 1
ATOM 2401 C C . THR A 1 301 ? 31.030 13.744 -20.646 1.00 87.60 309 THR A C 1
ATOM 2402 O O . THR A 1 301 ? 30.475 12.747 -20.176 1.00 92.99 309 THR A O 1
ATOM 2406 N N . LYS A 1 302 ? 30.495 14.434 -21.647 1.00 83.72 310 LYS A N 1
ATOM 2407 C CA . LYS A 1 302 ? 29.300 13.941 -22.324 1.00 84.34 310 LYS A CA 1
ATOM 2408 C C . LYS A 1 302 ? 29.665 13.016 -23.491 1.00 87.05 310 LYS A C 1
ATOM 2409 O O . LYS A 1 302 ? 30.697 13.190 -24.148 1.00 87.53 310 LYS A O 1
ATOM 2419 N N . TRP B 2 2 ? 20.767 3.624 -1.058 1.00 32.13 2 TRP B N 1
ATOM 2420 C CA . TRP B 2 2 ? 20.120 4.658 -1.867 1.00 33.78 2 TRP B CA 1
ATOM 2421 C C . TRP B 2 2 ? 18.704 5.007 -1.379 1.00 35.61 2 TRP B C 1
ATOM 2422 O O . TRP B 2 2 ? 18.432 6.169 -1.013 1.00 33.07 2 TRP B O 1
ATOM 2433 N N . GLY B 2 3 ? 17.821 3.999 -1.342 1.00 33.50 3 GLY B N 1
ATOM 2434 C CA . GLY B 2 3 ? 16.400 4.129 -1.068 1.00 32.39 3 GLY B CA 1
ATOM 2435 C C . GLY B 2 3 ? 15.956 3.941 0.363 1.00 33.94 3 GLY B C 1
ATOM 2436 O O . GLY B 2 3 ? 14.755 4.017 0.640 1.00 37.34 3 GLY B O 1
ATOM 2437 N N . PHE B 2 4 ? 16.873 3.736 1.303 1.00 35.42 4 PHE B N 1
ATOM 2438 C CA . PHE B 2 4 ? 16.476 3.392 2.662 1.00 36.32 4 PHE B CA 1
ATOM 2439 C C . PHE B 2 4 ? 15.966 4.611 3.414 1.00 37.99 4 PHE B C 1
ATOM 2440 O O . PHE B 2 4 ? 16.672 5.626 3.527 1.00 37.75 4 PHE B O 1
ATOM 2448 N N . ILE B 2 5 ? 14.759 4.497 3.973 1.00 37.21 5 ILE B N 1
ATOM 2449 C CA . ILE B 2 5 ? 14.131 5.579 4.725 1.00 34.12 5 ILE B CA 1
ATOM 2450 C C . ILE B 2 5 ? 14.042 5.188 6.188 1.00 35.03 5 ILE B C 1
ATOM 2451 O O . ILE B 2 5 ? 13.542 4.112 6.518 1.00 38.02 5 ILE B O 1
ATOM 2456 N N . TYR B 2 6 ? 14.541 6.057 7.059 1.00 37.98 6 TYR B N 1
ATOM 2457 C CA . TYR B 2 6 ? 14.487 5.864 8.505 1.00 39.62 6 TYR B CA 1
ATOM 2458 C C . TYR B 2 6 ? 13.719 7.036 9.097 1.00 40.88 6 TYR B C 1
ATOM 2459 O O . TYR B 2 6 ? 14.174 8.184 9.014 1.00 38.49 6 TYR B O 1
ATOM 2468 N N . LYS B 2 7 ? 12.555 6.738 9.679 1.00 38.58 7 LYS B N 1
ATOM 2469 C CA . LYS B 2 7 ? 11.669 7.727 10.282 1.00 36.33 7 LYS B CA 1
ATOM 2470 C C . LYS B 2 7 ? 11.443 8.935 9.379 1.00 38.17 7 LYS B C 1
ATOM 2471 O O . LYS B 2 7 ? 10.918 8.797 8.270 1.00 38.45 7 LYS B O 1
ATOM 2477 N N . THR B 2 8 ? 11.839 10.123 9.829 1.00 39.80 8 THR B N 1
ATOM 2478 C CA . THR B 2 8 ? 11.540 11.348 9.091 1.00 40.36 8 THR B CA 1
ATOM 2479 C C . THR B 2 8 ? 12.651 11.783 8.137 1.00 42.13 8 THR B C 1
ATOM 2480 O O . THR B 2 8 ? 12.508 12.823 7.483 1.00 41.73 8 THR B O 1
ATOM 2484 N N . LEU B 2 9 ? 13.732 11.018 8.020 1.00 39.85 9 LEU B N 1
ATOM 2485 C CA . LEU B 2 9 ? 14.862 11.434 7.198 1.00 38.54 9 LEU B CA 1
ATOM 2486 C C . LEU B 2 9 ? 14.544 11.288 5.712 1.00 38.66 9 LEU B C 1
ATOM 2487 O O . LEU B 2 9 ? 13.612 10.586 5.312 1.00 38.78 9 LEU B O 1
ATOM 2492 N N . LYS B 2 10 ? 15.341 11.960 4.886 1.00 37.00 10 LYS B N 1
ATOM 2493 C CA . LYS B 2 10 ? 15.253 11.779 3.440 1.00 37.44 10 LYS B CA 1
ATOM 2494 C C . LYS B 2 10 ? 15.662 10.357 3.080 1.00 35.69 10 LYS B C 1
ATOM 2495 O O . LYS B 2 10 ? 16.449 9.754 3.805 1.00 33.63 10 LYS B O 1
ATOM 2511 N N . GLY B 2 13 ? 20.546 8.020 0.075 1.00 34.01 13 GLY B N 1
ATOM 2512 C CA . GLY B 2 13 ? 21.274 8.910 -0.815 1.00 35.60 13 GLY B CA 1
ATOM 2513 C C . GLY B 2 13 ? 22.661 8.491 -1.269 1.00 35.73 13 GLY B C 1
ATOM 2514 O O . GLY B 2 13 ? 23.402 9.318 -1.782 1.00 33.40 13 GLY B O 1
#

InterPro domains:
  IPR000719 Protein kinase domain [PF00069] (25-289)
  IPR000719 Protein kinase domain [PS50011] (25-289)
  IPR000719 Protein kinase domain [SM00220] (25-289)
  IPR001180 Citron homology (CNH) domain [PF00780] (1056-1329)
  IPR001180 Citron homology (CNH) domain [PS50219] (1047-1334)
  IPR001180 Citron homology (CNH) domain [SM00036] (1042-1340)
  IPR008271 Serine/threonine-protein kinase, active site [PS00108] (149-161)
  IPR011009 Protein kinase-like domain superfamily [SSF56112] (24-290)
  IPR017441 Protein kinase, ATP binding site [PS00107] (31-54)
  IPR051700 STE20 Ser/Thr Protein Kinase [PTHR47096] (5-1360)

Solvent-accessible surface area: 15736 Å² total

Foldseek 3Di:
DFDDQVPFAACVQFKDFDAWDDDDPAATWTWMATNPPRDIWIKGKHFDDPVLPQLVRQQVVVQVVQQVDQQAWHWDDKHWHDDDDVDTIMIITITHDQPLAWQLVLQVLDVQSADDLLLLLVQLLSVLVSLVSQVVQQKAQQEDARNQWTHHLLGRIHGDDRRPMDHDDDVDWDAEDYDQLLFALQNLVRVPDVVGTDGNLRNLSSSLQRSLCNGRVHGPPVVPDSVVSSVPNLPPPFDFRPDPPDDPLNRVLSVLSGDRPSVPRDDSVVSCPRCSRVDNPPVVVSSVVVSVSSVVSD/DPDDDPPDDD

Secondary structure (DSSP, 8-state):
----GGG----TTTEEEEEEEEEETTEEEEEEEETTT--EEEEEEEE--GGGHHHHHHHHHHHHHHTTSTTBPPEEEEEEE---TTS--EEEEEEE--TTEEHHHHHHTSGGG---HHHHHHHHHHHHHHHHHHHHTTEE----SGGGEEE-TT--EEE---TT-EE------B---S-GGG--HHHHTTTT-TT--B-THHHHHHHHHHHHHHHHSS-TTTTS-HHHHHHHTTTSPPP--S-TTS-HHHHHHHHHHT-SSGGGSPPHHHHHTSHHHH--TTHHHHHHHHHHHHHHT-/-----TT---

Radius of gyration: 19.64 Å; Cα contacts (8 Å, |Δi|>4): 544; chains: 2; bounding box: 60×36×50 Å

GO terms:
  GO:0004674 protein serine/threonine kinase activity (F, IDA)
  GO:0005737 cytoplasm (C, IDA)
  GO:0005856 cytoskeleton (C, IDA)
  GO:0030036 actin cytoskeleton organization (P, IDA)
  GO:0046330 positive regulation of JNK cascade (P, IDA)
  GO:0046777 protein autophosphorylation (P, IDA)
  GO:0048814 regulation of dendrite morphogenesis (P, IDA)
  GO:0006468 protein phosphorylation (P, IDA)
  GO:0106310 protein serine kinase activity (F, EXP)
  GO:0005515 protein binding (F, IPI)
  GO:0005654 nucleoplasm (C, IDA)
  GO:0005829 cytosol (C, IDA)
  GO:0004672 protein kinase activity (F, IDA)
  GO:0035556 intracellular signal transduction (P, IDA)
  GO:0005634 nucleus (C, IDA)
  GO:0016324 apical plasma membrane (C, IDA)
  GO:0070062 extracellular exosome (C, HDA)
  GO:1903698 positive regulation of microvillus assembly (P, IMP)
  GO:0046330 positive regulation of JNK cascade (P, IMP)
  GO:0007010 cytoskeleton organization (P, IMP)

Sequence (308 aa):
DEIDLSALRDPAGIFELVELVGNGTYGQVYKGRHVKTGQLAAIKVMDVTGDEEEEIKQEINMLKKYSHHRNIATYYGAFIKKNPPGMDDQLWLVMEFCGAGSVTDLIKNTKGNTLKEEWIAYICREILRGLSHLHQHKVIHRDIKGQNVLLTENAEVKLVDFGVSAQLDRVGRRNFIGTPYWMAPEVIACDENPDATYDFKSDLWSLGITAIEMAEGAPPLCDMHPMRALFLIPRNPAPRLKSKKWSKKFQSFIESCLVKNHSQRPATEQLMKHPFIRDQPNER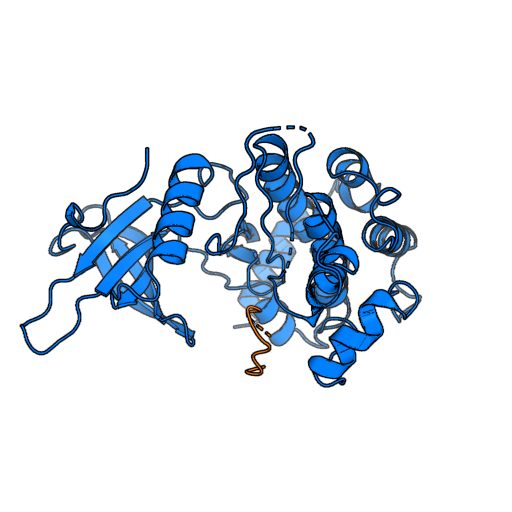QVRIQLKDHIDRTKWGFIYKTLKG

Organism: Homo sapiens (NCBI:txid9606)

B-factor: mean 45.78, std 11.42, range [21.33, 94.63]

Nearest PDB structures (foldseek):
  7xzq-assembly1_A  TM=1.003E+00  e=1.094E-61  Homo sapiens
  6ra5-assembly1_A  TM=9.733E-01  e=9.231E-53  Homo sapiens
  4rvt-assembly1_B  TM=8.480E-01  e=5.188E-44  Homo sapiens
  7nxk-assembly1_A  TM=8.293E-01  e=8.354E-20  Homo sapiens
  5acb-assembly2_D  TM=7.734E-01  e=1.921E-18  Homo sapiens